Protein AF-L5K6M2-F1 (afdb_monomer)

Solvent-accessible surface area (backbone atoms only — not comparable to full-atom values): 17500 Å² total; per-residue (Å²): 134,63,60,69,60,80,90,73,86,87,80,84,84,86,84,87,78,86,84,90,73,89,71,63,82,83,62,44,46,59,47,73,58,98,87,33,47,32,43,34,38,59,42,85,73,78,70,45,80,45,42,41,41,45,48,44,92,80,36,27,46,36,56,53,50,49,51,52,37,70,76,33,80,64,53,82,44,72,51,45,25,39,79,88,67,51,76,58,59,46,82,42,43,36,48,69,55,56,74,44,53,33,29,42,33,49,72,86,46,77,38,74,33,66,48,71,76,81,75,83,69,60,74,68,64,52,52,56,52,50,50,52,50,52,51,52,49,52,50,54,48,60,75,43,39,63,62,53,50,53,53,49,47,51,56,38,48,54,49,44,53,53,49,47,61,67,42,47,66,58,49,52,54,51,51,55,52,51,54,53,53,49,53,51,53,52,49,52,53,51,50,52,51,51,51,53,51,51,52,52,51,52,51,53,48,40,50,74,76,76,40,59,57,84,73,46,51,66,56,53,51,53,52,51,52,49,53,52,49,51,53,48,49,50,47,67,74,62,72,63,79,93,50,71,66,61,56,50,54,50,53,46,52,54,50,50,54,54,46,21,71,74,66,72,46,56,63,66,56,54,53,48,50,52,50,53,41,50,51,39,50,50,53,43,52,50,54,48,48,67,62,52,53,60,61,57,53,56,58,60,63,75,75,112

Nearest PDB structures (foldseek):
  6o58-assembly1_K  TM=4.557E-01  e=2.436E-23  Homo sapiens
  5kue-assembly1_A  TM=9.826E-01  e=5.175E-13  Homo sapiens
  4xsj-assembly1_A  TM=9.922E-01  e=3.070E-12  Tequatrovirus T4
  4xtb-assembly1_A  TM=9.439E-01  e=9.144E-12  Homo sapiens
  5kui-assembly1_A  TM=9.735E-01  e=4.071E-11  Homo sapiens

Foldseek 3Di:
DWDKDDPDDDDDDDDDDDDDDDDPLAAWEWDADPNWIWIWGQQDPPSDIIITTADQVPAFQLNVVVVSCVVDVQFPDKFKAAPVGHTDDRRHGVNVVLCHWIWIATPNDIHTYDHDHPDPDDPVVVVVVVVVVVVVVVVVCVVCVVVVLVVLLVVLVVLLVVLVVVCVVVVVVLVVVLVVVVCVVVVVVVVVVVVVVVVVVVLVCCCPPPDPPVVCVVVVVVVVVVVVVVVVVCCVVVVDDPPPVVCSVVVSVVVVVVVCVVVVPPPVVNVVSVVVSVVSVVVSVVSVCVVVVVVVVVVVVVVD

Secondary structure (DSSP, 8-state):
-PEEE---S---------------TT--EEEEETTEEEEEEE-TTT--EEEEE--TTT-BHHHHHHHHHHH-TT---EEEEETTSPBPPTTSBHHHHTTS-EEEEETTEEEEEPPPP-----HHHHHHHHHHHHHHHHHHHHHTHHHHHHHHHHHHHHHHHHHHHHHHHHHHHHHHHHHHHHHHHHHHHHHHHHHHHHHHHHHHHIIIIIS-HHHHHHHHHHHHHHHHHHHHHHHHHH-S-S-HHHHHHHHHHHHHHHHHHHHT--HHHHHHHHHHHHHHHHHHHHHHHHHHHHHHHHHHHS--

Organism: Pteropus alecto (NCBI:txid9402)

InterPro domains:
  IPR006769 Calcium uniporter protein, C-terminal [PF04678] (71-273)
  IPR039055 MCU family [PTHR13462] (4-288)

pLDDT: mean 76.88, std 17.57, range [23.67, 94.56]

Radius of gyration: 40.06 Å; Cα contacts (8 Å, |Δi|>4): 248; chains: 1; bounding box: 91×58×114 Å

Structure (mmCIF, N/CA/C/O backbone):
data_AF-L5K6M2-F1
#
_entry.id   AF-L5K6M2-F1
#
loop_
_atom_site.group_PDB
_atom_site.id
_atom_site.type_symbol
_atom_site.label_atom_id
_atom_site.label_alt_id
_atom_site.label_comp_id
_atom_site.label_asym_id
_atom_site.label_entity_id
_atom_site.label_seq_id
_atom_site.pdbx_PDB_ins_code
_atom_site.Cartn_x
_atom_site.Cartn_y
_atom_site.Cartn_z
_atom_site.occupancy
_atom_site.B_iso_or_equiv
_atom_site.auth_seq_id
_atom_site.auth_comp_id
_atom_site.auth_asym_id
_atom_site.auth_atom_id
_atom_site.pdbx_PDB_model_num
ATOM 1 N N . GLN A 1 1 ? -16.994 -8.334 19.176 1.00 30.41 1 GLN A N 1
ATOM 2 C CA . GLN A 1 1 ? -16.416 -9.285 20.145 1.00 30.41 1 GLN A CA 1
ATOM 3 C C . GLN A 1 1 ? -16.950 -8.951 21.525 1.00 30.41 1 GLN A C 1
ATOM 5 O O . GLN A 1 1 ? -16.561 -7.940 22.115 1.00 30.41 1 GLN A O 1
ATOM 10 N N . VAL A 1 2 ? -17.925 -9.745 21.961 1.00 32.72 2 VAL A N 1
ATOM 11 C CA . VAL A 1 2 ? -18.437 -9.787 23.332 1.00 32.72 2 VAL A CA 1
ATOM 12 C C . VAL A 1 2 ? -17.437 -10.608 24.145 1.00 32.72 2 VAL A C 1
ATOM 14 O O . VAL A 1 2 ? -17.050 -11.696 23.733 1.00 32.72 2 VAL A O 1
ATOM 17 N N . PHE A 1 3 ? -16.943 -10.067 25.259 1.00 31.03 3 PHE A N 1
ATOM 18 C CA . PHE A 1 3 ? -16.056 -10.827 26.138 1.00 31.03 3 PHE A CA 1
ATOM 19 C C . PHE A 1 3 ? -16.903 -11.820 26.943 1.00 31.03 3 PHE A C 1
ATOM 21 O O . PHE A 1 3 ? -17.789 -11.413 27.696 1.00 31.03 3 PHE A O 1
ATOM 28 N N . CYS A 1 4 ? -16.634 -13.113 26.767 1.00 33.84 4 CYS A N 1
ATOM 29 C CA . CYS A 1 4 ? -17.138 -14.175 27.631 1.00 33.84 4 CYS A CA 1
ATOM 30 C C . CYS A 1 4 ? -16.218 -14.259 28.855 1.00 33.84 4 CYS A C 1
ATOM 32 O O . CYS A 1 4 ? -15.019 -14.513 28.716 1.00 33.84 4 CYS A O 1
ATOM 34 N N . VAL A 1 5 ? -16.752 -14.000 30.050 1.00 35.56 5 VAL A N 1
ATOM 35 C CA . VAL A 1 5 ? -16.007 -14.181 31.302 1.00 35.56 5 VAL A CA 1
ATOM 36 C C . VAL A 1 5 ? -16.455 -15.500 31.922 1.00 35.56 5 VAL A C 1
ATOM 38 O O . VAL A 1 5 ? -17.588 -15.630 32.383 1.00 35.56 5 VAL A O 1
ATOM 41 N N . LYS A 1 6 ? -15.557 -16.489 31.929 1.00 36.28 6 LYS A N 1
ATOM 42 C CA . LYS A 1 6 ? -15.735 -17.745 32.667 1.00 36.28 6 LYS A CA 1
ATOM 43 C C . LYS A 1 6 ? -15.580 -17.485 34.161 1.00 36.28 6 LYS A C 1
ATOM 45 O O . LYS A 1 6 ? -14.523 -17.035 34.596 1.00 36.28 6 LYS A O 1
ATOM 50 N N . LEU A 1 7 ? -16.587 -17.833 34.960 1.00 35.97 7 LEU A N 1
ATOM 51 C CA . LEU A 1 7 ? -16.386 -18.023 36.395 1.00 35.97 7 LEU A CA 1
ATOM 52 C C . LEU A 1 7 ? -15.719 -19.389 36.607 1.00 35.97 7 LEU A C 1
ATOM 54 O O . LEU A 1 7 ? -16.388 -20.416 36.628 1.00 35.97 7 LEU A O 1
ATOM 58 N N . CYS A 1 8 ? -14.395 -19.397 36.761 1.00 29.77 8 CYS A N 1
ATOM 59 C CA . CYS A 1 8 ? -13.674 -20.516 37.366 1.00 29.77 8 CYS A CA 1
ATOM 60 C C . CYS A 1 8 ? -13.305 -20.113 38.805 1.00 29.77 8 CYS A C 1
ATOM 62 O O . CYS A 1 8 ? -12.958 -18.963 39.059 1.00 29.77 8 CYS A O 1
ATOM 64 N N . GLY A 1 9 ? -13.489 -21.031 39.753 1.00 30.56 9 GLY A N 1
ATOM 65 C CA . GLY A 1 9 ? -13.697 -20.739 41.172 1.00 30.56 9 GLY A CA 1
ATOM 66 C C . GLY A 1 9 ? -12.563 -20.066 41.966 1.00 30.56 9 GLY A C 1
ATOM 67 O O . GLY A 1 9 ? -11.384 -20.200 41.664 1.00 30.56 9 GLY A O 1
ATOM 68 N N . ASN A 1 10 ? -13.011 -19.459 43.074 1.00 34.25 10 ASN A N 1
ATOM 69 C CA . ASN A 1 10 ? -12.315 -19.030 44.297 1.00 34.25 10 ASN A CA 1
ATOM 70 C C . ASN A 1 10 ? -11.213 -17.957 44.196 1.00 34.25 10 ASN A C 1
ATOM 72 O O . ASN A 1 10 ? -10.024 -18.262 44.197 1.00 34.25 10 ASN A O 1
ATOM 76 N N . LEU A 1 11 ? -11.622 -16.692 44.360 1.00 26.86 11 LEU A N 1
ATOM 77 C CA . LEU A 1 11 ? -10.809 -15.690 45.052 1.00 26.86 11 LEU A CA 1
ATOM 78 C C . LEU A 1 11 ? -11.579 -15.203 46.290 1.00 26.86 11 LEU A C 1
ATOM 80 O O . LEU A 1 11 ? -12.658 -14.623 46.182 1.00 26.86 11 LEU A O 1
ATOM 84 N N . LYS A 1 12 ? -11.049 -15.523 47.474 1.00 29.88 12 LYS A N 1
ATOM 85 C CA . LYS A 1 12 ? -11.548 -15.051 48.771 1.00 29.88 12 LYS A CA 1
ATOM 86 C C . LYS A 1 12 ? -11.196 -13.566 48.953 1.00 29.88 12 LYS A C 1
ATOM 88 O O . LYS A 1 12 ? -10.092 -13.169 48.598 1.00 29.88 12 LYS A O 1
ATOM 93 N N . TYR A 1 13 ? -12.109 -12.840 49.612 1.00 26.38 13 TYR A N 1
ATOM 94 C CA . TYR A 1 13 ? -12.103 -11.410 49.985 1.00 26.38 13 TYR A CA 1
ATOM 95 C C . TYR A 1 13 ? -12.344 -10.430 48.820 1.00 26.38 13 TYR A C 1
ATOM 97 O O . TYR A 1 13 ? -11.630 -10.450 47.833 1.00 26.38 13 TYR A O 1
ATOM 105 N N . CYS A 1 14 ? -13.328 -9.527 48.838 1.00 26.80 14 CYS A N 1
ATOM 106 C CA . CYS A 1 14 ? -14.101 -8.924 49.924 1.00 26.80 14 CYS A CA 1
ATOM 107 C C . CYS A 1 14 ? -15.544 -8.696 49.423 1.00 26.80 14 CYS A C 1
ATOM 109 O O . CYS A 1 14 ? -15.723 -8.099 48.362 1.00 26.80 14 CYS A O 1
ATOM 111 N N . GLN A 1 15 ? -16.573 -9.164 50.136 1.00 26.36 15 GLN A N 1
ATOM 112 C CA . GLN A 1 15 ? -17.960 -8.840 49.784 1.00 26.36 15 GLN A CA 1
ATOM 113 C C . GLN A 1 15 ? -18.790 -8.626 51.049 1.00 26.36 15 GLN A C 1
ATOM 115 O O . GLN A 1 15 ? -19.165 -9.564 51.750 1.00 26.36 15 GLN A O 1
ATOM 120 N N . SER A 1 16 ? -19.044 -7.356 51.340 1.00 23.67 16 SER A N 1
ATOM 121 C CA . SER A 1 16 ? -20.030 -6.901 52.305 1.00 23.67 16 SER A CA 1
ATOM 122 C C . SER A 1 16 ? -21.438 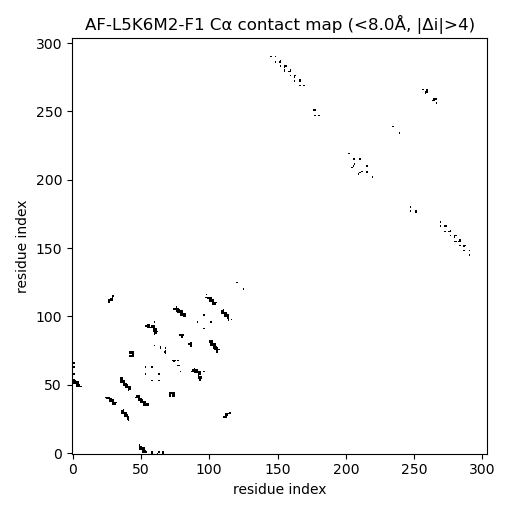-7.007 51.703 1.00 23.67 16 SER A C 1
ATOM 124 O O . SER A 1 16 ? -21.720 -6.477 50.634 1.00 23.67 16 SER A O 1
ATOM 126 N N . HIS A 1 17 ? -22.292 -7.711 52.451 1.00 26.42 17 HIS A N 1
ATOM 127 C CA . HIS A 1 17 ? -23.759 -7.676 52.500 1.00 26.42 17 HIS A CA 1
ATOM 128 C C . HIS A 1 17 ? -24.589 -7.981 51.231 1.00 26.42 17 HIS A C 1
ATOM 130 O O . HIS A 1 17 ? -24.946 -7.112 50.447 1.00 26.42 17 HIS A O 1
ATOM 136 N N . LEU A 1 18 ? -24.970 -9.267 51.146 1.00 31.45 18 LEU A N 1
ATOM 137 C CA . LEU A 1 18 ? -26.350 -9.795 51.118 1.00 31.45 18 LEU A CA 1
ATOM 138 C C . LEU A 1 18 ? -27.397 -9.067 50.253 1.00 31.45 18 LEU A C 1
ATOM 140 O O . LEU A 1 18 ? -27.888 -8.022 50.647 1.00 31.45 18 LEU A O 1
ATOM 144 N N . TYR A 1 19 ? -27.873 -9.741 49.198 1.00 25.27 19 TYR A N 1
ATOM 145 C CA . TYR A 1 19 ? -29.223 -10.329 49.161 1.00 25.27 19 TYR A CA 1
ATOM 146 C C . TYR A 1 19 ? -29.214 -11.553 48.235 1.00 25.27 19 TYR A C 1
ATOM 148 O O . TYR A 1 19 ? -28.884 -11.477 47.054 1.00 25.27 19 TYR A O 1
ATOM 156 N N . SER A 1 20 ? -29.539 -12.703 48.823 1.00 38.91 20 SER A N 1
ATOM 157 C CA . SER A 1 20 ? -29.760 -13.976 48.146 1.00 38.91 20 SER A CA 1
ATOM 158 C C . SER A 1 20 ? -31.158 -13.980 47.536 1.00 38.91 20 SER A C 1
ATOM 160 O O . SER A 1 20 ? -32.137 -13.818 48.259 1.00 38.91 20 SER A O 1
ATOM 162 N N . THR A 1 21 ? -31.255 -14.213 46.229 1.00 31.25 21 THR A N 1
ATOM 163 C CA . THR A 1 21 ? -32.392 -14.924 45.635 1.00 31.25 21 THR A CA 1
ATOM 164 C C . THR A 1 21 ? -31.824 -15.910 44.620 1.00 31.25 21 THR A C 1
ATOM 166 O O . THR A 1 21 ? -31.141 -15.543 43.665 1.00 31.25 21 THR A O 1
ATOM 169 N N . VAL A 1 22 ? -32.023 -17.198 44.890 1.00 40.72 22 VAL A N 1
ATOM 170 C CA . VAL A 1 22 ? -31.633 -18.292 44.000 1.00 40.72 22 VAL A CA 1
ATOM 171 C C . VAL A 1 22 ? -32.578 -18.246 42.799 1.00 40.72 22 VAL A C 1
ATOM 173 O O . VAL A 1 22 ? -33.706 -18.722 42.875 1.00 40.72 22 VAL A O 1
ATOM 176 N N . VAL A 1 23 ? -32.142 -17.601 41.715 1.00 47.56 23 VAL A N 1
ATOM 177 C CA . VAL A 1 23 ? -32.867 -17.565 40.435 1.00 47.56 23 VAL A CA 1
ATOM 178 C C . VAL A 1 23 ? -32.913 -18.993 39.867 1.00 47.56 23 VAL A C 1
ATOM 180 O O . VAL A 1 23 ? -31.854 -19.632 39.815 1.00 47.56 23 VAL A O 1
ATOM 183 N N . PRO A 1 24 ? -34.084 -19.512 39.446 1.00 56.56 24 PRO A N 1
ATOM 184 C CA . PRO A 1 24 ? -34.231 -20.880 38.948 1.00 56.56 24 PRO A CA 1
ATOM 185 C C . PRO A 1 24 ? -33.255 -21.161 37.797 1.00 56.56 24 PRO A C 1
ATOM 187 O O . PRO A 1 24 ? -33.008 -20.261 36.991 1.00 56.56 24 PRO A O 1
ATOM 190 N N . PRO A 1 25 ? -32.681 -22.378 37.708 1.00 56.25 25 PRO A N 1
ATOM 191 C CA . PRO A 1 25 ? -31.556 -22.699 36.826 1.00 56.25 25 PRO A CA 1
ATOM 192 C C . PRO A 1 25 ? -31.813 -22.372 35.350 1.00 56.25 25 PRO A C 1
ATOM 194 O O . PRO A 1 25 ? -30.863 -21.988 34.674 1.00 56.25 25 PRO A O 1
ATOM 197 N N . ASP A 1 26 ? -33.067 -22.400 34.899 1.00 63.19 26 ASP A N 1
ATOM 198 C CA . ASP A 1 26 ? -33.445 -22.305 33.485 1.00 63.19 26 ASP A CA 1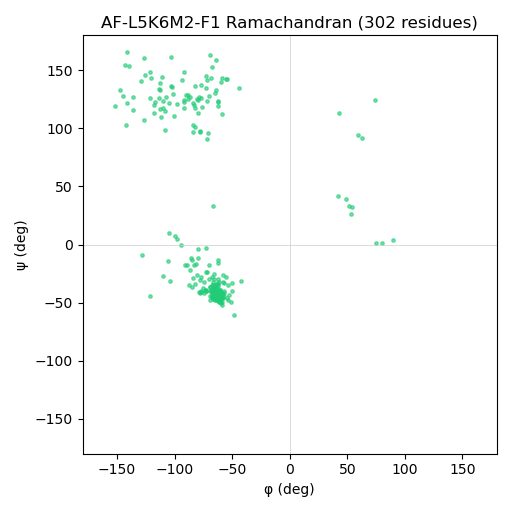
ATOM 199 C C . ASP A 1 26 ? -33.800 -20.889 32.990 1.00 63.19 26 ASP A C 1
ATOM 201 O O . ASP A 1 26 ? -34.105 -20.719 31.813 1.00 63.19 26 ASP A O 1
ATOM 205 N N . GLU A 1 27 ? -33.760 -19.859 33.840 1.00 76.00 27 GLU A N 1
ATOM 206 C CA . GLU A 1 27 ? -34.151 -18.496 33.444 1.00 76.00 27 GLU A CA 1
ATOM 207 C C . GLU A 1 27 ? -32.960 -17.678 32.907 1.00 76.00 27 GLU A C 1
ATOM 209 O O . GLU A 1 27 ? -31.914 -17.572 33.559 1.00 76.00 27 GLU A O 1
ATOM 214 N N . ILE A 1 28 ? -33.122 -17.082 31.717 1.00 84.25 28 ILE A N 1
ATOM 215 C CA . ILE A 1 28 ? -32.157 -16.135 31.138 1.00 84.25 28 ILE A CA 1
ATOM 216 C C . ILE A 1 28 ? -32.380 -14.764 31.775 1.00 84.25 28 ILE A C 1
ATOM 218 O O . ILE A 1 28 ? -33.474 -14.209 31.699 1.00 84.25 28 ILE A O 1
ATOM 222 N N . THR A 1 29 ? -31.331 -14.182 32.354 1.00 85.56 29 THR A N 1
ATOM 223 C CA . THR A 1 29 ? -31.416 -12.874 33.017 1.00 85.56 29 THR A CA 1
ATOM 224 C C . THR A 1 29 ? -30.483 -11.850 32.391 1.00 85.56 29 THR A C 1
ATOM 226 O O . THR A 1 29 ? -29.356 -12.155 31.996 1.00 85.56 29 THR A O 1
ATOM 229 N N . ILE A 1 30 ? -30.949 -10.602 32.322 1.00 86.62 30 ILE A N 1
ATOM 230 C CA . ILE A 1 30 ? -30.158 -9.459 31.865 1.00 86.62 30 ILE A CA 1
ATOM 231 C C . ILE A 1 30 ? -29.885 -8.555 33.065 1.00 86.62 30 ILE A C 1
ATOM 233 O O . ILE A 1 30 ? -30.809 -8.087 33.725 1.00 86.62 30 ILE A O 1
ATOM 237 N N . SER A 1 31 ? -28.610 -8.283 33.336 1.00 85.56 31 SER A N 1
ATOM 238 C CA . SER A 1 31 ? -28.187 -7.336 34.375 1.00 85.56 31 SER A CA 1
ATOM 239 C C . SER A 1 31 ? -27.261 -6.277 33.789 1.00 85.56 31 SER A C 1
ATOM 241 O O . SER A 1 31 ? -26.491 -6.568 32.882 1.00 85.56 31 SER A O 1
ATOM 243 N N . TYR A 1 32 ? -27.311 -5.043 34.286 1.00 82.94 32 TYR A N 1
ATOM 244 C CA . TYR A 1 32 ? -26.389 -3.993 33.851 1.00 82.94 32 TYR A CA 1
ATOM 245 C C . TYR A 1 32 ? -25.235 -3.871 34.843 1.00 82.94 32 TYR A C 1
ATOM 247 O O . TYR A 1 32 ? -25.450 -3.577 36.018 1.00 82.94 32 TYR A O 1
ATOM 255 N N . ARG A 1 33 ? -23.998 -4.068 34.376 1.00 76.12 33 ARG A N 1
ATOM 256 C CA . ARG A 1 33 ? -22.785 -3.798 35.163 1.00 76.12 33 ARG A CA 1
ATOM 257 C C . ARG A 1 33 ? -21.922 -2.781 34.435 1.00 76.12 33 ARG A C 1
ATOM 259 O O . ARG A 1 33 ? -21.606 -2.961 33.264 1.00 76.12 33 ARG A O 1
ATOM 266 N N . HIS A 1 34 ? -21.570 -1.697 35.125 1.00 72.94 34 HIS A N 1
ATOM 267 C CA . HIS A 1 34 ? -20.789 -0.586 34.561 1.00 72.94 34 HIS A CA 1
ATOM 268 C C . HIS A 1 34 ? -21.392 0.003 33.265 1.00 72.94 34 HIS A C 1
ATOM 270 O O . HIS A 1 34 ? -20.671 0.434 32.371 1.00 72.94 34 HIS A O 1
ATOM 276 N N . GLY A 1 35 ? -22.725 -0.011 33.134 1.00 74.81 35 GLY A N 1
ATOM 277 C CA . GLY A 1 35 ? -23.432 0.491 31.948 1.00 74.81 35 GLY A CA 1
ATOM 278 C C . GLY A 1 35 ? -23.473 -0.466 30.749 1.00 74.81 35 GLY A C 1
ATOM 279 O O . GLY A 1 35 ? -24.064 -0.114 29.729 1.00 74.81 35 GLY A O 1
ATOM 280 N N . LEU A 1 36 ? -22.907 -1.674 30.860 1.00 84.06 36 LEU A N 1
ATOM 281 C CA . LEU A 1 36 ? -23.002 -2.710 29.832 1.00 84.06 36 LEU A CA 1
ATOM 282 C C . LEU A 1 36 ? -24.030 -3.787 30.223 1.00 84.06 36 LEU A C 1
ATOM 284 O O . LEU A 1 36 ? -24.029 -4.234 31.375 1.00 84.06 36 LEU A O 1
ATOM 288 N N . PRO A 1 37 ? -24.900 -4.212 29.290 1.00 86.44 37 PRO A N 1
ATOM 289 C CA . PRO A 1 37 ? -25.807 -5.335 29.492 1.00 86.44 37 PRO A CA 1
ATOM 290 C C . PRO A 1 37 ? -25.034 -6.658 29.533 1.00 86.44 37 PRO A C 1
ATOM 292 O O . PRO A 1 37 ? -24.262 -6.991 28.633 1.00 86.44 37 PRO A O 1
ATOM 295 N N . LEU A 1 38 ? -25.283 -7.422 30.585 1.00 88.69 38 LEU A N 1
ATOM 296 C CA . LEU A 1 38 ? -24.741 -8.744 30.835 1.00 88.69 38 LEU A CA 1
ATOM 297 C C . LEU A 1 38 ? -25.877 -9.758 30.730 1.00 88.69 38 LEU A C 1
ATOM 299 O O . LEU A 1 38 ? -26.759 -9.789 31.592 1.00 88.69 38 LEU A O 1
ATOM 303 N N . ILE A 1 39 ? -25.847 -10.570 29.677 1.00 89.44 39 ILE A N 1
ATOM 304 C CA . ILE A 1 39 ? -26.835 -11.627 29.446 1.00 89.44 39 ILE A CA 1
ATOM 305 C C . ILE A 1 39 ? -26.303 -12.907 30.081 1.00 89.44 39 ILE A C 1
ATOM 307 O O . ILE A 1 39 ? -25.246 -13.402 29.692 1.00 89.44 39 ILE A O 1
ATOM 311 N N . THR A 1 40 ? -27.021 -13.430 31.069 1.00 88.19 40 THR A N 1
ATOM 312 C CA . THR A 1 40 ? -26.701 -14.696 31.732 1.00 88.19 40 THR A CA 1
ATOM 313 C C . THR A 1 40 ? -27.658 -15.763 31.240 1.00 88.19 40 THR A C 1
ATOM 315 O O . THR A 1 40 ? -28.867 -15.619 31.395 1.00 88.19 40 THR A O 1
ATOM 318 N N . LEU A 1 41 ? -27.121 -16.835 30.665 1.00 88.38 41 LEU A N 1
ATOM 319 C CA . LEU A 1 41 ? -27.902 -17.966 30.166 1.00 88.38 41 LEU A CA 1
ATOM 320 C C . LEU A 1 41 ? -27.207 -19.287 30.496 1.00 88.38 41 LEU A C 1
ATOM 322 O O . LEU A 1 41 ? -25.985 -19.337 30.662 1.00 88.38 41 LEU A O 1
ATOM 326 N N . THR A 1 42 ? -27.986 -20.358 30.606 1.00 85.38 42 THR A N 1
ATOM 327 C CA . THR A 1 42 ? -27.471 -21.716 30.795 1.00 85.38 42 THR A CA 1
ATOM 328 C C . THR A 1 42 ? -27.193 -22.379 29.455 1.00 85.38 42 THR A C 1
ATOM 330 O O . THR A 1 42 ? -28.062 -22.457 28.588 1.00 85.38 42 THR A O 1
ATOM 333 N N . LEU A 1 43 ? -25.962 -22.858 29.269 1.00 84.62 43 LEU A N 1
ATOM 334 C CA . LEU A 1 43 ? -25.569 -23.518 28.025 1.00 84.62 43 LEU A CA 1
ATOM 335 C C . LEU A 1 43 ? -25.997 -24.997 28.022 1.00 84.62 43 LEU A C 1
ATOM 337 O O . LEU A 1 43 ? -25.819 -25.691 29.031 1.00 84.62 43 LEU A O 1
ATOM 341 N N . PRO A 1 44 ? -26.544 -25.510 26.903 1.00 80.31 44 PRO A N 1
ATOM 342 C CA . PRO A 1 44 ? -27.192 -26.819 26.852 1.00 80.31 44 PRO A CA 1
ATOM 343 C C . PRO A 1 44 ? -26.240 -28.002 27.065 1.00 80.31 44 PRO A C 1
ATOM 345 O O . PRO A 1 44 ? -26.664 -29.011 27.629 1.00 80.31 44 PRO A O 1
ATOM 348 N N . SER A 1 45 ? -24.972 -27.921 26.643 1.00 78.69 45 SER A N 1
ATOM 349 C CA . SER A 1 45 ? -24.057 -29.066 26.743 1.00 78.69 45 SER A CA 1
ATOM 350 C C . SER A 1 45 ? -23.526 -29.290 28.155 1.00 78.69 45 SER A C 1
ATOM 352 O O . SER A 1 45 ? -23.359 -30.439 28.560 1.00 78.69 45 SER A O 1
ATOM 354 N N . ARG A 1 46 ? -23.202 -28.214 28.883 1.00 78.06 46 ARG A N 1
ATOM 355 C CA . ARG A 1 46 ? -22.547 -28.289 30.204 1.00 78.06 46 ARG A CA 1
ATOM 356 C C . ARG A 1 46 ? -23.487 -27.987 31.367 1.00 78.06 46 ARG A C 1
ATOM 358 O O . ARG A 1 46 ? -23.132 -28.269 32.504 1.00 78.06 46 ARG A O 1
ATOM 365 N N . LYS A 1 47 ? -24.673 -27.426 31.093 1.00 75.94 47 LYS A N 1
ATOM 366 C CA . LYS A 1 47 ? -25.609 -26.895 32.103 1.00 75.94 47 LYS A CA 1
ATOM 367 C C . LYS A 1 47 ? -24.958 -25.878 33.053 1.00 75.94 47 LYS A C 1
ATOM 369 O O . LYS A 1 47 ? -25.400 -25.695 34.183 1.00 75.94 47 LYS A O 1
ATOM 374 N N . GLU A 1 48 ? -23.911 -25.203 32.586 1.00 81.75 48 GLU A N 1
ATOM 375 C CA . GLU A 1 48 ? -23.233 -24.125 33.302 1.00 81.75 48 GLU A CA 1
ATOM 376 C C . GLU A 1 48 ? -23.851 -22.778 32.914 1.00 81.75 48 GLU A C 1
ATOM 378 O O . GLU A 1 48 ? -24.315 -22.591 31.785 1.00 81.75 48 GLU A O 1
ATOM 383 N N . ARG A 1 49 ? -23.856 -21.827 33.855 1.00 83.25 49 ARG A N 1
ATOM 384 C CA . ARG A 1 49 ? -24.269 -20.446 33.587 1.00 83.25 49 ARG A CA 1
ATOM 385 C C . ARG A 1 49 ? -23.109 -19.664 32.997 1.00 83.25 49 ARG A C 1
ATOM 387 O O . ARG A 1 49 ? -22.093 -19.472 33.662 1.00 83.25 49 ARG A O 1
ATOM 394 N N . CYS A 1 50 ? -23.306 -19.153 31.791 1.00 84.44 50 CYS A N 1
ATOM 395 C CA . CYS A 1 50 ? -22.347 -18.297 31.113 1.00 84.44 50 CYS A CA 1
ATOM 396 C C . CYS A 1 50 ? -22.886 -16.877 31.003 1.00 84.44 50 CYS A C 1
ATOM 398 O O . CYS A 1 50 ? -24.088 -16.653 30.843 1.00 84.44 50 CYS A O 1
ATOM 400 N N . GLN A 1 51 ? -21.972 -15.919 31.122 1.00 88.88 51 GLN A N 1
ATOM 401 C CA . GLN A 1 51 ? -22.270 -14.498 31.084 1.00 88.88 51 GLN A CA 1
ATOM 402 C C . GLN A 1 51 ? -21.646 -13.882 29.836 1.00 88.88 51 GLN A C 1
ATOM 404 O O . GLN A 1 51 ? -20.440 -13.989 29.610 1.00 88.88 51 GLN A O 1
ATOM 409 N N . PHE A 1 52 ? -22.473 -13.201 29.052 1.00 88.44 52 PHE A N 1
ATOM 410 C CA . PHE A 1 52 ? -22.077 -12.549 27.813 1.00 88.44 52 PHE A CA 1
ATOM 411 C C . PHE A 1 52 ? -22.179 -11.032 27.980 1.00 88.44 52 PHE A C 1
ATOM 413 O O . PHE A 1 52 ? -23.263 -10.494 28.217 1.00 88.44 52 PHE A O 1
ATOM 420 N N . VAL A 1 53 ? -21.041 -10.338 27.873 1.00 88.94 53 VAL A N 1
ATOM 421 C CA . VAL A 1 53 ? -20.957 -8.870 27.966 1.00 88.94 53 VAL A CA 1
ATOM 422 C C . VAL A 1 53 ? -21.270 -8.232 26.616 1.00 88.94 53 VAL A C 1
ATOM 424 O O . VAL A 1 53 ? -20.412 -8.175 25.730 1.00 88.94 53 VAL A O 1
ATOM 427 N N . VAL A 1 54 ? -22.472 -7.691 26.455 1.00 86.69 54 VAL A N 1
ATOM 428 C CA . VAL A 1 54 ? -22.896 -7.154 25.163 1.00 86.69 54 VAL A CA 1
ATOM 429 C C . VAL A 1 54 ? -22.619 -5.655 25.058 1.00 86.69 54 VAL A C 1
ATOM 431 O O . VAL A 1 54 ? -22.754 -4.910 26.024 1.00 86.69 54 VAL A O 1
ATOM 434 N N . LYS A 1 55 ? -22.200 -5.192 23.875 1.00 87.62 55 LYS A N 1
ATOM 435 C CA . LYS A 1 55 ? -21.906 -3.777 23.599 1.00 87.62 55 LYS A CA 1
ATOM 436 C C . LYS A 1 55 ? -22.997 -3.202 22.686 1.00 87.62 55 LYS A C 1
ATOM 438 O O . LYS A 1 55 ? -22.892 -3.390 21.471 1.00 87.62 55 LYS A O 1
ATOM 443 N N . PRO A 1 56 ? -24.012 -2.493 23.212 1.00 83.81 56 PRO A N 1
ATOM 444 C CA . PRO A 1 56 ? -25.235 -2.144 22.473 1.00 83.81 56 PRO A CA 1
ATOM 445 C C . PRO A 1 56 ? -25.009 -1.507 21.094 1.00 83.81 56 PRO A C 1
ATOM 447 O O . PRO A 1 56 ? -25.670 -1.889 20.135 1.00 83.81 56 PRO A O 1
ATOM 450 N N . MET A 1 57 ? -24.018 -0.616 20.995 1.00 80.38 57 MET A N 1
ATOM 451 C CA . MET A 1 57 ? -23.705 0.172 19.793 1.00 80.38 57 MET A CA 1
ATOM 452 C C . MET A 1 57 ? -22.797 -0.525 18.769 1.00 80.38 57 MET A C 1
ATOM 454 O O . MET A 1 57 ? -22.616 -0.026 17.666 1.00 80.38 57 MET A O 1
ATOM 458 N N . SER A 1 58 ? -22.154 -1.639 19.135 1.00 83.88 58 SER A N 1
ATOM 459 C CA . SER A 1 58 ? -21.133 -2.286 18.283 1.00 83.88 58 SER A CA 1
ATOM 460 C C . SER A 1 58 ? -21.367 -3.773 18.045 1.00 83.88 58 SER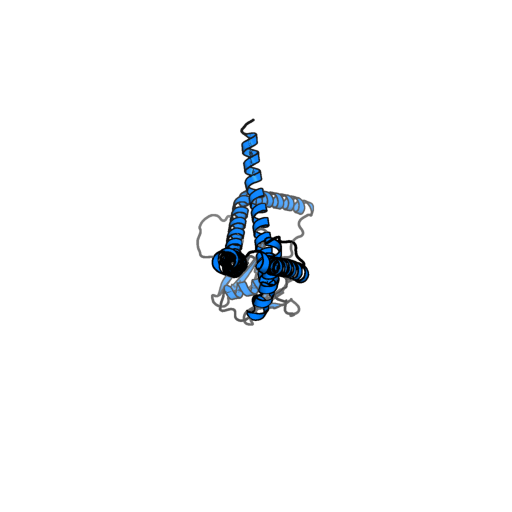 A C 1
ATOM 462 O O . SER A 1 58 ? -20.677 -4.377 17.229 1.00 83.88 58 SER A O 1
ATOM 464 N N . SER A 1 59 ? -22.318 -4.374 18.757 1.00 89.50 59 SER A N 1
ATOM 465 C CA . SER A 1 59 ? -22.669 -5.784 18.605 1.00 89.50 59 SER A CA 1
ATOM 466 C C . SER A 1 59 ? -24.065 -5.928 18.023 1.00 89.50 59 SER A C 1
ATOM 468 O O . SER A 1 59 ? -24.996 -5.203 18.380 1.00 89.50 59 SER A O 1
ATOM 470 N N . THR A 1 60 ? -24.188 -6.884 17.114 1.00 93.44 60 THR A N 1
ATOM 471 C CA . THR A 1 60 ? -25.448 -7.286 16.498 1.00 93.44 60 THR A CA 1
ATOM 472 C C . THR A 1 60 ? -25.945 -8.584 17.116 1.00 93.44 60 THR A C 1
ATOM 474 O O . THR A 1 60 ? -25.170 -9.353 17.697 1.00 93.44 60 THR A O 1
ATOM 477 N N . VAL A 1 61 ? -27.232 -8.866 16.937 1.00 92.19 61 VAL A N 1
ATOM 478 C CA . VAL A 1 61 ? -27.847 -10.142 17.313 1.00 92.19 61 VAL A CA 1
ATOM 479 C C . VAL A 1 61 ? -27.089 -11.322 16.706 1.00 92.19 61 VAL A C 1
ATOM 481 O O . VAL A 1 61 ? -26.775 -12.275 17.410 1.00 92.19 61 VAL A O 1
ATOM 484 N N . GLY A 1 62 ? -26.703 -11.229 15.433 1.00 91.25 62 GLY A N 1
ATOM 485 C CA . GLY A 1 62 ? -25.936 -12.267 14.747 1.00 91.25 62 GLY A CA 1
ATOM 486 C C . GLY A 1 62 ? -24.566 -12.500 15.378 1.00 91.25 62 GLY A C 1
ATOM 487 O O . GLY A 1 62 ? -24.182 -13.648 15.571 1.00 91.25 62 GLY A O 1
ATOM 488 N N . SER A 1 63 ? -23.862 -11.433 15.778 1.00 91.81 63 SER A N 1
ATOM 489 C CA . SER A 1 63 ? -22.581 -11.579 16.483 1.00 91.81 63 SER A CA 1
ATOM 490 C C . SER A 1 63 ? -22.742 -12.265 17.842 1.00 91.81 63 SER A C 1
ATOM 492 O O . SER A 1 63 ? -21.945 -13.127 18.186 1.00 91.81 63 SER A O 1
ATOM 494 N N . PHE A 1 64 ? -23.817 -11.958 18.574 1.00 91.19 64 PHE A N 1
ATOM 495 C CA . PHE A 1 64 ? -24.120 -12.604 19.850 1.00 91.19 64 PHE A CA 1
ATOM 496 C C . PHE A 1 64 ? -24.488 -14.085 19.680 1.00 91.19 64 PHE A C 1
ATOM 498 O O . PHE A 1 64 ? -23.997 -14.930 20.423 1.00 91.19 64 PHE A O 1
ATOM 505 N N . LEU A 1 65 ? -25.305 -14.420 18.677 1.00 91.06 65 LEU A N 1
ATOM 506 C CA . LEU A 1 65 ? -25.641 -15.810 18.355 1.00 91.06 65 LEU A CA 1
ATOM 507 C C . LEU A 1 65 ? -24.410 -16.605 17.903 1.00 91.06 65 LEU A C 1
ATOM 509 O O . LEU A 1 65 ? -24.272 -17.776 18.251 1.00 91.06 65 LEU A O 1
ATOM 513 N N . GLN A 1 66 ? -23.497 -15.971 17.167 1.00 90.62 66 GLN A N 1
ATOM 514 C CA . GLN A 1 66 ? -22.228 -16.580 16.784 1.00 90.62 66 GLN A CA 1
ATOM 515 C C . GLN A 1 66 ? -21.329 -16.817 18.004 1.00 90.62 66 GLN A C 1
ATOM 517 O O . GLN A 1 66 ? -20.747 -17.890 18.131 1.00 90.62 66 GLN A O 1
ATOM 522 N N . ASP A 1 67 ? -21.260 -15.860 18.932 1.00 88.88 67 ASP A N 1
ATOM 523 C CA . ASP A 1 67 ? -20.515 -16.005 20.186 1.00 88.88 67 ASP A CA 1
ATOM 524 C C . ASP A 1 67 ? -21.100 -17.138 21.059 1.00 88.88 67 ASP A C 1
ATOM 526 O O . ASP A 1 67 ? -20.348 -17.928 21.630 1.00 88.88 67 ASP A O 1
ATOM 530 N N . LEU A 1 68 ? -22.429 -17.297 21.082 1.00 88.19 68 LEU A N 1
ATOM 531 C CA . LEU A 1 68 ? -23.116 -18.410 21.749 1.00 88.19 68 LEU A CA 1
ATOM 532 C C . LEU A 1 68 ? -22.724 -19.776 21.152 1.00 88.19 68 LEU A C 1
ATOM 534 O O . LEU A 1 68 ? -22.422 -20.714 21.890 1.00 88.19 68 LEU A O 1
ATOM 538 N N . GLN A 1 69 ? -22.713 -19.885 19.819 1.00 89.00 69 GLN A N 1
ATOM 539 C CA . GLN A 1 69 ? -22.323 -21.108 19.104 1.00 89.00 69 GLN A CA 1
ATOM 540 C C . GLN A 1 69 ? -20.829 -21.428 19.261 1.00 89.00 69 GLN A C 1
ATOM 542 O O . GLN A 1 69 ? -20.443 -22.595 19.328 1.00 89.00 69 GLN A O 1
ATOM 547 N N . ASN A 1 70 ? -19.983 -20.397 19.324 1.00 88.62 70 ASN A N 1
ATOM 548 C CA . ASN A 1 70 ? -18.547 -20.552 19.532 1.00 88.62 70 ASN A CA 1
ATOM 549 C C . ASN A 1 70 ? -18.219 -21.041 20.952 1.00 88.62 70 ASN A C 1
ATOM 551 O O . ASN A 1 70 ? -17.285 -21.828 21.112 1.00 88.62 70 ASN A O 1
ATOM 555 N N . GLU A 1 71 ? -18.968 -20.597 21.970 1.00 88.81 71 GLU A N 1
ATOM 556 C CA . GLU A 1 71 ? -18.757 -21.021 23.362 1.00 88.81 71 GLU A CA 1
ATOM 557 C C . GLU A 1 71 ? -19.262 -22.450 23.616 1.00 88.81 71 GLU A C 1
ATOM 559 O O . GLU A 1 71 ? -18.574 -23.235 24.273 1.00 88.81 71 GLU A O 1
ATOM 564 N N . ASP A 1 72 ? -20.428 -22.821 23.072 1.00 86.31 72 ASP A N 1
ATOM 565 C CA . ASP A 1 72 ? -20.973 -24.176 23.202 1.00 86.31 72 ASP A CA 1
ATOM 566 C C . ASP A 1 72 ? -21.321 -24.803 21.849 1.00 86.31 72 ASP A C 1
ATOM 568 O O . ASP A 1 72 ? -22.357 -24.525 21.244 1.00 86.31 72 ASP A O 1
ATOM 572 N N . LYS A 1 73 ? -20.498 -25.775 21.436 1.00 84.25 73 LYS A N 1
ATOM 573 C CA . LYS A 1 73 ? -20.747 -26.611 20.248 1.00 84.25 73 LYS A CA 1
ATOM 574 C C . LYS A 1 73 ? -22.021 -27.462 20.356 1.00 84.25 73 LYS A C 1
ATOM 576 O O . LYS A 1 73 ? -22.458 -28.033 19.359 1.00 84.25 73 LYS A O 1
ATOM 581 N N . GLY A 1 74 ? -22.612 -27.579 21.546 1.00 82.31 74 GLY A N 1
ATOM 582 C CA . GLY A 1 74 ? -23.920 -28.190 21.766 1.00 82.31 74 GLY A CA 1
ATOM 583 C C . GLY A 1 74 ? -25.085 -27.360 21.222 1.00 82.31 74 GLY A C 1
ATOM 584 O O . GLY A 1 74 ? -26.171 -27.905 21.015 1.00 82.31 74 GLY A O 1
ATOM 585 N N . VAL A 1 75 ? -24.886 -26.069 20.947 1.00 85.88 75 VAL A N 1
ATOM 586 C CA . VAL A 1 75 ? -25.891 -25.186 20.343 1.00 85.88 75 VAL A CA 1
ATOM 587 C C . VAL A 1 75 ? -25.891 -25.375 18.823 1.00 85.88 75 VAL A C 1
ATOM 589 O O . VAL A 1 75 ? -25.035 -24.853 18.118 1.00 85.88 75 VAL A O 1
ATOM 592 N N . LYS A 1 76 ? -26.865 -26.130 18.300 1.00 84.12 76 LYS A N 1
ATOM 593 C CA . LYS A 1 76 ? -27.006 -26.394 16.853 1.00 84.12 76 LYS A CA 1
ATOM 594 C C . LYS A 1 76 ? -27.833 -25.328 16.143 1.00 84.12 76 LYS A C 1
ATOM 596 O O . LYS A 1 76 ? -27.584 -25.008 14.989 1.00 84.12 76 LYS A O 1
ATOM 601 N N . THR A 1 77 ? -28.835 -24.806 16.838 1.00 85.94 77 THR A N 1
ATOM 602 C CA . THR A 1 77 ? -29.772 -23.808 16.312 1.00 85.94 77 THR A CA 1
ATOM 603 C C . THR A 1 77 ? -30.075 -22.821 17.420 1.00 85.94 77 THR A C 1
ATOM 605 O O . THR A 1 77 ? -30.541 -23.231 18.484 1.00 85.94 77 THR A O 1
ATOM 608 N N . ALA A 1 78 ? -29.796 -21.545 17.164 1.00 89.50 78 ALA A N 1
ATOM 609 C CA . ALA A 1 78 ? -30.110 -20.444 18.058 1.00 89.50 78 ALA A CA 1
ATOM 610 C C . ALA A 1 78 ? -30.691 -19.290 17.242 1.00 89.50 78 ALA A C 1
ATOM 612 O O . ALA A 1 78 ? -30.078 -18.868 16.263 1.00 89.50 78 ALA A O 1
ATOM 613 N N . ALA A 1 79 ? -31.861 -18.808 17.642 1.00 91.12 79 ALA A N 1
ATOM 614 C CA . ALA A 1 79 ? -32.546 -17.693 17.002 1.00 91.12 79 ALA A CA 1
ATOM 615 C C . ALA A 1 79 ? -33.234 -16.828 18.062 1.00 91.12 79 ALA A C 1
ATOM 617 O O . ALA A 1 79 ? -33.560 -17.304 19.154 1.00 91.12 79 ALA A O 1
ATOM 618 N N . ILE A 1 80 ? -33.431 -15.552 17.741 1.00 92.81 80 ILE A N 1
ATOM 619 C CA . ILE A 1 80 ? -34.108 -14.593 18.613 1.00 92.81 80 ILE A CA 1
ATOM 620 C C . ILE A 1 80 ? -35.426 -14.193 17.961 1.00 92.81 80 ILE A C 1
ATOM 622 O O . ILE A 1 80 ? -35.462 -13.864 16.778 1.00 92.81 80 ILE A O 1
ATOM 626 N N . PHE A 1 81 ? -36.492 -14.199 18.748 1.00 91.88 81 PHE A N 1
ATOM 627 C CA . PHE A 1 81 ? -37.841 -13.853 18.335 1.00 91.88 81 PHE A CA 1
ATOM 628 C C . PHE A 1 81 ? -38.370 -12.683 19.161 1.00 91.88 81 PHE A C 1
ATOM 630 O O . PHE A 1 81 ? -38.048 -12.532 20.340 1.00 91.88 81 PHE A O 1
ATOM 637 N N . THR A 1 82 ? -39.215 -11.860 18.558 1.00 90.69 82 THR A N 1
ATOM 638 C CA . THR A 1 82 ? -40.000 -10.848 19.272 1.00 90.69 82 THR A CA 1
ATOM 639 C C . THR A 1 82 ? -41.064 -11.525 20.147 1.00 90.69 82 THR A C 1
ATOM 641 O O . THR A 1 82 ? -41.405 -12.691 19.934 1.00 90.69 82 THR A O 1
ATOM 644 N N . ALA A 1 83 ? -41.631 -10.799 21.116 1.00 84.56 83 ALA A N 1
ATOM 645 C CA . ALA A 1 83 ? -42.779 -11.265 21.901 1.00 84.56 83 ALA A CA 1
ATOM 646 C C . ALA A 1 83 ? -43.935 -11.802 21.024 1.00 84.56 83 ALA A C 1
ATOM 648 O O . ALA A 1 83 ? -44.569 -12.790 21.399 1.00 84.56 83 ALA A O 1
ATOM 649 N N . ASP A 1 84 ? -44.122 -11.218 19.835 1.00 83.75 84 ASP A N 1
ATOM 650 C CA . ASP A 1 84 ? -45.153 -11.572 18.848 1.00 83.75 84 ASP A CA 1
ATOM 651 C C . ASP A 1 84 ? -44.819 -12.812 17.991 1.00 83.75 84 ASP A C 1
ATOM 653 O O . ASP A 1 84 ? -45.633 -13.244 17.180 1.00 83.75 84 ASP A O 1
ATOM 657 N N . GLY A 1 85 ? -43.626 -13.400 18.149 1.00 83.44 85 GLY A N 1
ATOM 658 C CA . GLY A 1 85 ? -43.209 -14.617 17.438 1.00 83.44 85 GLY A CA 1
ATOM 659 C C . GLY A 1 85 ? -42.506 -14.402 16.091 1.00 83.44 85 GLY A C 1
ATOM 660 O O . GLY A 1 85 ? -42.167 -15.381 15.431 1.00 83.44 85 GLY A O 1
ATOM 661 N N . SER A 1 86 ? -42.241 -13.157 15.687 1.00 88.06 86 SER A N 1
ATOM 662 C CA . SER A 1 86 ? -41.436 -12.837 14.495 1.00 88.06 86 SER A CA 1
ATOM 663 C C . SER A 1 86 ? -39.938 -13.011 14.759 1.00 88.06 86 SER A C 1
ATOM 665 O O . SER A 1 86 ? -39.444 -12.581 15.801 1.00 88.06 86 SER A O 1
ATOM 667 N N . GLU A 1 87 ? -39.200 -13.611 13.821 1.00 91.62 87 GLU A N 1
ATOM 668 C CA . GLU A 1 87 ? -37.742 -13.770 13.926 1.00 91.62 87 GLU A CA 1
ATOM 669 C C . GLU A 1 87 ? -37.017 -12.432 13.710 1.00 91.62 87 GLU A C 1
ATOM 671 O O . GLU A 1 87 ? -37.318 -11.681 12.780 1.00 91.62 87 GLU A O 1
ATOM 676 N N . ILE A 1 88 ? -36.041 -12.134 14.569 1.00 91.88 88 ILE A N 1
ATOM 677 C CA . ILE A 1 88 ? -35.242 -10.909 14.507 1.00 91.88 88 ILE A CA 1
ATOM 678 C C . ILE A 1 88 ? -33.989 -11.165 13.670 1.00 91.88 88 ILE A C 1
ATOM 680 O O . ILE A 1 88 ? -33.183 -12.044 13.974 1.00 91.88 88 ILE A O 1
ATOM 684 N N . ALA A 1 89 ? -33.787 -10.347 12.636 1.00 91.81 89 ALA A N 1
ATOM 685 C CA . ALA A 1 89 ? -32.648 -10.477 11.735 1.00 91.81 89 ALA A CA 1
ATOM 686 C C . ALA A 1 89 ? -31.306 -10.342 12.476 1.00 91.81 89 ALA A C 1
ATOM 688 O O . ALA A 1 89 ? -31.124 -9.447 13.306 1.00 91.81 89 ALA A O 1
ATOM 689 N N . GLY A 1 90 ? -30.318 -11.160 12.103 1.00 89.75 90 GLY A N 1
ATOM 690 C CA . GLY A 1 90 ? -28.977 -11.132 12.702 1.00 89.75 90 GLY A CA 1
ATOM 691 C C . GLY A 1 90 ? -28.202 -9.817 12.512 1.00 89.75 90 GLY A C 1
ATOM 692 O O . GLY A 1 90 ? -27.233 -9.574 13.229 1.00 89.75 90 GLY A O 1
ATOM 693 N N . SER A 1 91 ? -28.619 -8.944 11.592 1.00 90.94 91 SER A N 1
ATOM 694 C CA . SER A 1 91 ? -28.058 -7.596 11.410 1.00 90.94 91 SER A CA 1
ATOM 695 C C . SER A 1 91 ? -28.576 -6.570 12.424 1.00 90.94 91 SER A C 1
ATOM 697 O O . SER A 1 91 ? -28.016 -5.479 12.520 1.00 90.94 91 SER A O 1
ATOM 699 N N . THR A 1 92 ? -29.615 -6.904 13.195 1.00 92.75 92 THR A N 1
ATOM 700 C CA . THR A 1 92 ? -30.214 -6.004 14.188 1.00 92.75 92 THR A CA 1
ATOM 701 C C . THR A 1 92 ? -29.207 -5.692 15.291 1.00 92.75 92 THR A C 1
ATOM 703 O O . THR A 1 92 ? -28.549 -6.593 15.818 1.00 92.75 92 THR A O 1
ATOM 706 N N . LEU A 1 93 ? -29.073 -4.414 15.648 1.00 91.50 93 LEU A N 1
ATOM 707 C CA . LEU A 1 93 ? -28.215 -3.982 16.751 1.00 91.50 93 LEU A CA 1
ATOM 708 C C . LEU A 1 93 ? -28.780 -4.461 18.087 1.00 91.50 93 LEU A C 1
ATOM 710 O O . LEU A 1 93 ? -29.993 -4.435 18.306 1.00 91.50 93 LEU A O 1
ATOM 714 N N . MET A 1 94 ? -27.893 -4.839 19.008 1.00 89.31 94 MET A N 1
ATOM 715 C CA . MET A 1 94 ? -28.322 -5.262 20.339 1.00 89.31 94 MET A CA 1
ATOM 716 C C . MET A 1 94 ? -29.030 -4.132 21.098 1.00 89.31 94 MET A C 1
ATOM 718 O O . MET A 1 94 ? -29.911 -4.397 21.908 1.00 89.31 94 MET A O 1
ATOM 722 N N . GLU A 1 95 ? -28.686 -2.868 20.832 1.00 87.94 95 GLU A N 1
ATOM 723 C CA . GLU A 1 95 ? -29.392 -1.733 21.429 1.00 87.94 95 GLU A CA 1
ATOM 724 C C . GLU A 1 95 ? -30.902 -1.777 21.177 1.00 87.94 95 GLU A C 1
ATOM 726 O O . GLU A 1 95 ? -31.660 -1.619 22.128 1.00 87.94 95 GLU A O 1
ATOM 731 N N . ILE A 1 96 ? -31.316 -2.048 19.935 1.00 88.06 96 ILE A N 1
ATOM 732 C CA . ILE A 1 96 ? -32.727 -2.112 19.530 1.00 88.06 96 ILE A CA 1
ATOM 733 C C . ILE A 1 96 ? -33.410 -3.310 20.194 1.00 88.06 96 ILE A C 1
ATOM 735 O O . ILE A 1 96 ? -34.534 -3.189 20.680 1.00 88.06 96 ILE A O 1
ATOM 739 N N . LEU A 1 97 ? -32.718 -4.455 20.259 1.00 89.00 97 LEU A N 1
ATOM 740 C CA . LEU A 1 97 ? -33.249 -5.656 20.903 1.00 89.00 97 LEU A CA 1
ATOM 741 C C . LEU A 1 97 ? -33.525 -5.420 22.394 1.00 89.00 97 LEU A C 1
ATOM 743 O O . LEU A 1 97 ? -34.586 -5.781 22.885 1.00 89.00 97 LEU A O 1
ATOM 747 N N . LEU A 1 98 ? -32.597 -4.771 23.100 1.00 87.81 98 LEU A N 1
ATOM 748 C CA . LEU A 1 98 ? -32.687 -4.528 24.543 1.00 87.81 98 LEU A CA 1
ATOM 749 C C . LEU A 1 98 ? -33.727 -3.465 24.937 1.00 87.81 98 LEU A C 1
ATOM 751 O O . LEU A 1 98 ? -33.899 -3.205 26.127 1.00 87.81 98 LEU A O 1
ATOM 755 N N . MET A 1 99 ? -34.404 -2.827 23.974 1.00 85.69 99 MET A N 1
ATOM 756 C CA . MET A 1 99 ? -35.504 -1.896 24.265 1.00 85.69 99 MET A CA 1
ATOM 757 C C . MET A 1 99 ? -36.803 -2.622 24.628 1.00 85.69 99 MET A C 1
ATOM 759 O O . MET A 1 99 ? -37.622 -2.058 25.353 1.00 85.69 99 MET A O 1
ATOM 763 N N . ASN A 1 100 ? -36.990 -3.845 24.125 1.00 86.75 100 ASN A N 1
ATOM 764 C CA . ASN A 1 100 ? -38.214 -4.626 24.272 1.00 86.75 100 ASN A CA 1
ATOM 765 C C . ASN A 1 100 ? -37.906 -6.014 24.843 1.00 86.75 100 ASN A C 1
ATOM 767 O O . ASN A 1 100 ? -36.780 -6.499 24.751 1.00 86.75 100 ASN A O 1
ATOM 771 N N . ASP A 1 101 ? -38.920 -6.666 25.403 1.00 90.06 101 ASP A N 1
ATOM 772 C CA . ASP A 1 101 ? -38.810 -8.066 25.808 1.00 90.06 101 ASP A CA 1
ATOM 773 C C . ASP A 1 101 ? -38.772 -8.968 24.565 1.00 90.06 101 ASP A C 1
ATOM 775 O O . ASP A 1 101 ? -39.456 -8.721 23.564 1.00 90.06 101 ASP A O 1
ATOM 779 N N . PHE A 1 102 ? -37.959 -10.021 24.619 1.00 91.12 102 PHE A N 1
ATOM 780 C CA . PHE A 1 102 ? -37.740 -10.926 23.493 1.00 91.12 102 PHE A CA 1
ATOM 781 C C . PHE A 1 102 ? -37.630 -12.375 23.957 1.00 91.12 102 PHE A C 1
ATOM 783 O O . PHE A 1 102 ? -37.450 -12.666 25.138 1.00 91.12 102 PHE A O 1
ATOM 790 N N . LYS A 1 103 ? -37.729 -13.302 23.009 1.00 91.06 103 LYS A N 1
ATOM 791 C CA . LYS A 1 103 ? -37.613 -14.739 23.247 1.00 91.06 103 LYS A CA 1
ATOM 792 C C . LYS A 1 103 ? -36.368 -15.271 22.564 1.00 91.06 103 LYS A C 1
ATOM 794 O O . LYS A 1 103 ? -36.116 -14.967 21.402 1.00 91.06 103 LYS A O 1
ATOM 799 N N . VAL A 1 104 ? -35.589 -16.082 23.263 1.00 90.00 104 VAL A N 1
ATOM 800 C CA . VAL A 1 104 ? -34.435 -16.778 22.683 1.00 90.00 104 VAL A CA 1
ATOM 801 C C . VAL A 1 104 ? -34.787 -18.243 22.545 1.00 90.00 104 VAL A C 1
ATOM 803 O O . VAL A 1 104 ? -35.189 -18.879 23.515 1.00 90.00 104 VAL A O 1
ATOM 806 N N . VAL A 1 105 ? -34.623 -18.796 21.349 1.00 90.12 105 VAL A N 1
ATOM 807 C CA . VAL A 1 105 ? -34.846 -20.218 21.095 1.00 90.12 105 VAL A CA 1
ATOM 808 C C . VAL A 1 105 ? -33.501 -20.889 20.871 1.00 90.12 105 VAL A C 1
ATOM 810 O O . VAL A 1 105 ? -32.830 -20.598 19.884 1.00 90.12 105 VAL A O 1
ATOM 813 N N . ILE A 1 106 ? -33.117 -21.800 21.767 1.00 88.81 106 ILE A N 1
ATOM 814 C CA . ILE A 1 106 ? -31.884 -22.597 21.683 1.00 88.81 106 ILE A CA 1
ATOM 815 C C . ILE A 1 106 ? -32.286 -24.067 21.578 1.00 88.81 106 ILE A C 1
ATOM 817 O O . ILE A 1 106 ? -32.940 -24.597 22.469 1.00 88.81 106 ILE A O 1
ATOM 821 N N . ASN A 1 107 ? -31.905 -24.753 20.497 1.00 86.88 107 ASN A N 1
ATOM 822 C CA . ASN A 1 107 ? -32.181 -26.184 20.292 1.00 86.88 107 ASN A CA 1
ATOM 823 C C . ASN A 1 107 ? -33.654 -26.587 20.543 1.00 86.88 107 ASN A C 1
ATOM 825 O O . ASN A 1 107 ? -33.916 -27.666 21.073 1.00 86.88 107 ASN A O 1
ATOM 829 N N . LYS A 1 108 ? -34.607 -25.737 20.125 1.00 81.50 108 LYS A N 1
ATOM 830 C CA . LYS A 1 108 ? -36.071 -25.879 20.312 1.00 81.50 108 LYS A CA 1
ATOM 831 C C . LYS A 1 108 ? -36.598 -25.590 21.727 1.00 81.50 108 LYS A C 1
ATOM 833 O O . LYS A 1 108 ? -37.804 -25.678 21.936 1.00 81.50 108 LYS A O 1
ATOM 838 N N . VAL A 1 109 ? -35.740 -25.216 22.674 1.00 84.50 109 VAL A N 1
ATOM 839 C CA . VAL A 1 109 ? -36.153 -24.691 23.983 1.00 84.50 109 VAL A CA 1
ATOM 840 C C . VAL A 1 109 ? -36.320 -23.182 23.865 1.00 84.50 109 VAL A C 1
ATOM 842 O O . V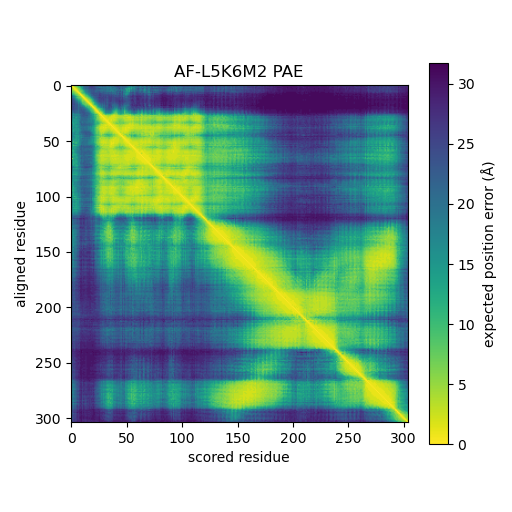AL A 1 109 ? -35.426 -22.509 23.357 1.00 84.50 109 VAL A O 1
ATOM 845 N N . THR A 1 110 ? -37.467 -22.666 24.301 1.00 86.56 110 THR A N 1
ATOM 846 C CA . THR A 1 110 ? -37.779 -21.231 24.255 1.00 86.56 110 THR A CA 1
ATOM 847 C C . THR A 1 110 ? -37.577 -20.624 25.635 1.00 86.56 110 THR A C 1
ATOM 849 O O . THR A 1 110 ? -38.111 -21.139 26.614 1.00 86.56 110 THR A O 1
ATOM 852 N N . TYR A 1 111 ? -36.826 -19.530 25.693 1.00 87.19 111 TYR A N 1
ATOM 853 C CA . TYR A 1 111 ? -36.549 -18.761 26.897 1.00 87.19 111 TYR A CA 1
ATOM 854 C C . TYR A 1 111 ? -37.125 -17.358 26.741 1.00 87.19 111 TYR A C 1
ATOM 856 O O . TYR A 1 111 ? -36.757 -16.641 25.809 1.00 87.19 111 TYR A O 1
ATOM 864 N N . ASP A 1 112 ? -38.004 -16.959 27.655 1.00 86.75 112 ASP A N 1
ATOM 865 C CA . ASP A 1 112 ? -38.536 -15.600 27.699 1.00 86.75 112 ASP A CA 1
ATOM 866 C C . ASP A 1 112 ? -37.555 -14.693 28.451 1.00 86.75 112 ASP A C 1
ATOM 868 O O . ASP A 1 112 ? -37.224 -14.944 29.610 1.00 86.75 112 ASP A O 1
ATOM 872 N N . VAL A 1 113 ? -37.075 -13.640 27.790 1.00 87.81 113 VAL A N 1
ATOM 873 C CA . VAL A 1 113 ? -36.086 -12.712 28.342 1.00 87.81 113 VAL A CA 1
ATOM 874 C C . VAL A 1 113 ? -36.748 -11.371 28.617 1.00 87.81 113 VAL A C 1
ATOM 876 O O . VAL A 1 113 ? -37.215 -10.693 27.701 1.00 87.81 113 VAL A O 1
ATOM 879 N N . ARG A 1 114 ? -36.764 -10.974 29.893 1.00 84.00 114 ARG A N 1
ATOM 880 C CA . ARG A 1 114 ? -37.252 -9.657 30.320 1.00 84.00 114 ARG A CA 1
ATOM 881 C C . ARG A 1 114 ? -36.106 -8.656 30.366 1.00 84.00 114 ARG A C 1
ATOM 883 O O . ARG A 1 114 ? -35.124 -8.858 31.085 1.00 84.00 114 ARG A O 1
ATOM 890 N N . CYS A 1 115 ? -36.245 -7.567 29.622 1.00 84.50 115 CYS A N 1
ATOM 891 C CA . CYS A 1 115 ? -35.255 -6.502 29.559 1.00 84.50 115 CYS A CA 1
ATOM 892 C C . CYS A 1 115 ? -35.502 -5.483 30.687 1.00 84.50 115 CYS A C 1
ATOM 894 O O . CYS A 1 115 ? -36.605 -4.941 30.799 1.00 84.50 115 CYS A O 1
ATOM 896 N N . PRO A 1 116 ? -34.495 -5.159 31.523 1.00 80.12 116 PRO A N 1
ATOM 897 C CA . PRO A 1 116 ? -34.623 -4.079 32.491 1.00 80.12 116 PRO A CA 1
ATOM 898 C C . PRO A 1 116 ? -34.841 -2.764 31.739 1.00 80.12 116 PRO A C 1
ATOM 900 O O . PRO A 1 116 ? -33.984 -2.342 30.958 1.00 80.12 116 PRO A O 1
ATOM 903 N N . LYS A 1 117 ? -35.977 -2.098 31.971 1.00 69.25 117 LYS A N 1
ATOM 904 C CA . LYS A 1 117 ? -36.228 -0.774 31.394 1.00 69.25 117 LYS A CA 1
ATOM 905 C C . LYS A 1 117 ? -35.178 0.189 31.943 1.00 69.25 117 LYS A C 1
ATOM 907 O O . LYS A 1 117 ? -35.061 0.338 33.156 1.00 69.25 117 LYS A O 1
ATOM 912 N N . LYS A 1 118 ? -34.406 0.829 31.058 1.00 64.94 118 LYS A N 1
ATOM 913 C CA . LYS A 1 118 ? -33.453 1.872 31.458 1.00 64.94 118 LYS A CA 1
ATOM 914 C C . LYS A 1 118 ? -34.229 2.989 32.157 1.00 64.94 118 LYS A C 1
ATOM 916 O O . LYS A 1 118 ? -35.033 3.674 31.526 1.00 64.94 118 LYS A O 1
ATOM 921 N N . GLU A 1 119 ? -34.002 3.147 33.454 1.00 55.97 119 GLU A N 1
ATOM 922 C CA . GLU A 1 119 ? -34.524 4.266 34.229 1.00 55.97 119 GLU A CA 1
ATOM 923 C C . GLU A 1 119 ? -33.927 5.555 33.644 1.00 55.97 119 GLU A C 1
ATOM 925 O O . GLU A 1 119 ? -32.709 5.669 33.481 1.00 55.97 119 GLU A O 1
ATOM 930 N N . LYS A 1 120 ? -34.778 6.499 33.230 1.00 55.47 120 LYS A N 1
ATOM 931 C CA . LYS A 1 120 ? -34.319 7.796 32.722 1.00 55.47 120 LYS A CA 1
ATOM 932 C C . LYS A 1 120 ? -33.790 8.596 33.912 1.00 55.47 120 LYS A C 1
ATOM 934 O O . LYS A 1 120 ? -34.563 9.264 34.589 1.00 55.47 120 LYS A O 1
ATOM 939 N N . LEU A 1 121 ? -32.497 8.480 34.202 1.00 51.38 121 LEU A N 1
ATOM 940 C CA . LEU A 1 121 ? -31.834 9.322 35.197 1.00 51.38 121 LEU A CA 1
ATOM 941 C C . LEU A 1 121 ? -31.987 10.807 34.794 1.00 51.38 121 LEU A C 1
ATOM 943 O O . LEU A 1 121 ? -31.962 11.113 33.601 1.00 51.38 121 LEU A O 1
ATOM 947 N N . ASN A 1 122 ? -32.156 11.705 35.774 1.00 57.00 122 ASN A N 1
ATOM 948 C CA . ASN A 1 122 ? -32.309 13.157 35.582 1.00 57.00 122 ASN A CA 1
ATOM 949 C C . ASN A 1 122 ? -31.313 13.727 34.552 1.00 57.00 122 ASN A C 1
ATOM 951 O O . ASN A 1 122 ? -30.116 13.442 34.622 1.00 57.00 122 ASN A O 1
ATOM 955 N N . SER A 1 123 ? -31.804 14.577 33.641 1.00 62.09 123 SER A N 1
ATOM 956 C CA . SER A 1 123 ? -31.050 15.119 32.497 1.00 62.09 123 SER A CA 1
ATOM 957 C C . SER A 1 123 ? -29.774 15.882 32.875 1.00 62.09 123 SER A C 1
ATOM 959 O O . SER A 1 123 ? -28.838 15.942 32.083 1.00 62.09 123 SER A O 1
ATOM 961 N N . GLU A 1 124 ? -29.712 16.452 34.080 1.00 64.88 124 GLU A N 1
ATOM 962 C CA . GLU A 1 124 ? -28.535 17.180 34.577 1.00 64.88 124 GLU A CA 1
ATOM 963 C C . GLU A 1 124 ? -27.409 16.234 35.023 1.00 64.88 124 GLU A C 1
ATOM 965 O O . GLU A 1 124 ? -26.251 16.428 34.670 1.00 64.88 124 GLU A O 1
ATOM 970 N N . HIS A 1 125 ? -27.726 15.127 35.699 1.00 64.12 125 HIS A N 1
ATOM 971 C CA . HIS A 1 125 ? -26.705 14.141 36.075 1.00 64.12 125 HIS A CA 1
ATOM 972 C C . HIS A 1 125 ? -26.196 13.325 34.880 1.00 64.12 125 HIS A C 1
ATOM 974 O O . HIS A 1 125 ? -25.075 12.809 34.908 1.00 64.12 125 HIS A O 1
ATOM 980 N N . THR A 1 126 ? -26.987 13.204 33.807 1.00 69.94 126 THR A N 1
ATOM 981 C CA . THR A 1 126 ? -26.519 12.553 32.577 1.00 69.94 126 THR A CA 1
ATOM 982 C C . THR A 1 126 ? -25.424 13.355 31.877 1.00 69.94 126 THR A C 1
ATOM 984 O O . THR A 1 126 ? -24.459 12.754 31.409 1.00 69.94 126 THR A O 1
ATOM 987 N N . THR A 1 127 ? -25.509 14.689 31.859 1.00 75.12 127 THR A N 1
ATOM 988 C CA . THR A 1 127 ? -24.519 15.539 31.177 1.00 75.12 127 THR A CA 1
ATOM 989 C C . THR A 1 127 ? -23.198 15.613 31.946 1.00 75.12 127 THR A C 1
ATOM 991 O O . THR A 1 127 ? -22.132 15.510 31.341 1.00 75.12 127 THR A O 1
ATOM 994 N N . GLU A 1 128 ? -23.228 15.690 33.280 1.00 80.88 128 GLU A N 1
ATOM 995 C CA . GLU A 1 128 ? -22.018 15.642 34.119 1.00 80.88 128 GLU A CA 1
ATOM 996 C C . GLU A 1 128 ? -21.238 14.330 33.940 1.00 80.88 128 GLU A C 1
ATOM 998 O O . GLU A 1 128 ? -20.016 14.328 33.758 1.00 80.88 128 GLU A O 1
ATOM 1003 N N . MET A 1 129 ? -21.950 13.201 33.930 1.00 80.38 129 MET A N 1
ATOM 1004 C CA . MET A 1 129 ? -21.366 11.877 33.723 1.00 80.38 129 MET A CA 1
ATOM 1005 C C . MET A 1 129 ? -20.790 11.714 32.307 1.00 80.38 129 MET A C 1
ATOM 1007 O O . MET A 1 129 ? -19.750 11.075 32.129 1.00 80.38 129 MET A O 1
ATOM 1011 N N . GLU A 1 130 ? -21.436 12.276 31.285 1.00 78.44 130 GLU A N 1
ATOM 1012 C CA . GLU A 1 130 ? -20.896 12.300 29.920 1.00 78.44 130 GLU A CA 1
ATOM 1013 C C . GLU A 1 130 ? -19.621 13.138 29.821 1.00 78.44 130 GLU A C 1
ATOM 1015 O O . GLU A 1 130 ? -18.644 12.697 29.207 1.00 78.44 13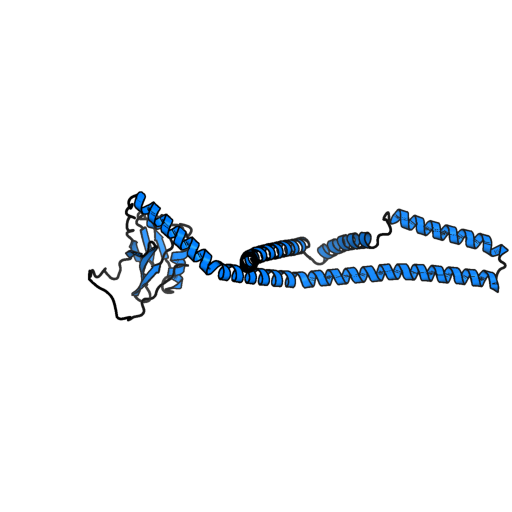0 GLU A O 1
ATOM 1020 N N . ASN A 1 131 ? -19.572 14.278 30.512 1.00 84.75 131 ASN A N 1
ATOM 1021 C CA . ASN A 1 131 ? -18.368 15.098 30.595 1.00 84.75 131 ASN A CA 1
ATOM 1022 C C . ASN A 1 131 ? -17.216 14.320 31.246 1.00 84.75 131 ASN A C 1
ATOM 1024 O O . ASN A 1 131 ? -16.134 14.243 30.660 1.00 84.75 131 ASN A O 1
ATOM 1028 N N . MET A 1 132 ? -17.448 13.650 32.381 1.00 87.81 132 MET A N 1
ATOM 1029 C CA . MET A 1 132 ? -16.433 12.797 33.018 1.00 87.81 132 MET A CA 1
ATOM 1030 C C . MET A 1 132 ? -15.964 11.663 32.098 1.00 87.81 132 MET A C 1
ATOM 1032 O O . MET A 1 132 ? -14.762 11.430 31.969 1.00 87.81 132 MET A O 1
ATOM 1036 N N . LYS A 1 133 ? -16.883 10.990 31.393 1.00 85.44 133 LYS A N 1
ATOM 1037 C CA . LYS A 1 133 ? -16.531 9.952 30.409 1.00 85.44 133 LYS A CA 1
ATOM 1038 C C . LYS A 1 133 ? -15.670 10.505 29.276 1.00 85.44 133 LYS A C 1
ATOM 1040 O O . LYS A 1 133 ? -14.709 9.849 28.883 1.00 85.44 133 LYS A O 1
ATOM 1045 N N . SER A 1 134 ? -15.983 11.696 28.764 1.00 83.75 134 SER A N 1
ATOM 1046 C CA . SER A 1 134 ? -15.197 12.322 27.696 1.00 83.75 134 SER A CA 1
ATOM 1047 C C . SER A 1 134 ? -13.786 12.701 28.163 1.00 83.75 134 SER A C 1
ATOM 1049 O O . SER A 1 134 ? -12.826 12.478 27.427 1.00 83.75 134 SER A O 1
ATOM 1051 N N . LEU A 1 135 ? -13.632 13.180 29.404 1.00 89.06 135 LEU A N 1
ATOM 1052 C CA . LEU A 1 135 ? -12.327 13.465 30.008 1.00 89.06 135 LEU A CA 1
ATOM 1053 C C . LEU A 1 135 ? -11.502 12.191 30.191 1.00 89.06 135 LEU A C 1
ATOM 1055 O O . LEU A 1 135 ? -10.348 12.150 29.770 1.00 89.06 135 LEU A O 1
ATOM 1059 N N . VAL A 1 136 ? -12.103 11.132 30.740 1.00 92.12 136 VAL A N 1
ATOM 1060 C CA . VAL A 1 136 ? -11.444 9.824 30.880 1.00 92.12 136 VAL A CA 1
ATOM 1061 C C . VAL A 1 136 ? -11.053 9.268 29.512 1.00 92.12 136 VAL A C 1
ATOM 1063 O O . VAL A 1 136 ? -9.953 8.748 29.358 1.00 92.12 136 VAL A O 1
ATOM 1066 N N . HIS A 1 137 ? -11.906 9.415 28.496 1.00 83.12 137 HIS A N 1
ATOM 1067 C CA . HIS A 1 137 ? -11.590 8.974 27.141 1.00 83.12 137 HIS A CA 1
ATOM 1068 C C . HIS A 1 137 ? -10.445 9.781 26.516 1.00 83.12 137 HIS A C 1
ATOM 1070 O O . HIS A 1 137 ? -9.557 9.188 25.904 1.00 83.12 137 HIS A O 1
ATOM 1076 N N . ARG A 1 138 ? -10.414 11.108 26.703 1.00 83.75 138 ARG A N 1
ATOM 1077 C CA . ARG A 1 138 ? -9.288 11.955 26.274 1.00 83.75 138 ARG A CA 1
ATOM 1078 C C . ARG A 1 138 ? -7.993 11.537 26.961 1.00 83.75 138 ARG A C 1
ATOM 1080 O O . ARG A 1 138 ? -6.988 11.390 26.277 1.00 83.75 138 ARG A O 1
ATOM 1087 N N . LEU A 1 139 ? -8.032 11.287 28.270 1.00 89.06 139 LEU A N 1
ATOM 1088 C CA . LEU A 1 139 ? -6.865 10.857 29.038 1.00 89.06 139 LEU A CA 1
ATOM 1089 C C . LEU A 1 139 ? -6.382 9.469 28.597 1.00 89.06 139 LEU A C 1
ATOM 1091 O O . LEU A 1 139 ? -5.201 9.282 28.336 1.00 89.06 139 LEU A O 1
ATOM 1095 N N . PHE A 1 140 ? -7.299 8.514 28.432 1.00 89.00 140 PHE A N 1
ATOM 1096 C CA . PHE A 1 140 ? -6.991 7.181 27.913 1.00 89.00 140 PHE A CA 1
ATOM 1097 C C . PHE A 1 140 ? -6.366 7.254 26.517 1.00 89.00 140 PHE A C 1
ATOM 1099 O O . PHE A 1 140 ? -5.377 6.573 26.250 1.00 89.00 140 PHE A O 1
ATOM 1106 N N . THR A 1 141 ? -6.919 8.103 25.648 1.00 84.69 141 THR A N 1
ATOM 1107 C CA . THR A 1 141 ? -6.405 8.320 24.292 1.00 84.69 141 THR A CA 1
ATOM 1108 C C . THR A 1 141 ? -5.022 8.957 24.318 1.00 84.69 141 THR A C 1
ATOM 1110 O O . THR A 1 141 ? -4.177 8.533 23.544 1.00 84.69 141 THR A O 1
ATOM 1113 N N . ALA A 1 142 ? -4.775 9.924 25.208 1.00 85.25 142 ALA A N 1
ATOM 1114 C CA . ALA A 1 142 ? -3.471 10.560 25.372 1.00 85.25 142 ALA A CA 1
ATOM 1115 C C . ALA A 1 142 ? -2.417 9.572 25.897 1.00 85.25 142 ALA A C 1
ATOM 1117 O O . ALA A 1 142 ? -1.346 9.465 25.311 1.00 85.25 142 ALA A O 1
ATOM 1118 N N . LEU A 1 143 ? -2.748 8.791 26.931 1.00 86.06 143 LEU A N 1
ATOM 1119 C CA . LEU A 1 143 ? -1.836 7.808 27.529 1.00 86.06 143 LEU A CA 1
ATOM 1120 C C . LEU A 1 143 ? -1.449 6.682 26.562 1.00 86.06 143 LEU A C 1
ATOM 1122 O O . LEU A 1 143 ? -0.324 6.206 26.605 1.00 86.06 143 LEU A O 1
ATOM 1126 N N . HIS A 1 144 ? -2.363 6.258 25.686 1.00 85.31 144 HIS A N 1
ATOM 1127 C CA . HIS A 1 144 ? -2.102 5.181 24.721 1.00 85.31 144 HIS A CA 1
ATOM 1128 C C . HIS A 1 144 ? -1.770 5.707 23.316 1.00 85.31 144 HIS A C 1
ATOM 1130 O O . HIS A 1 144 ? -1.689 4.921 22.368 1.00 85.31 144 HIS A O 1
ATOM 1136 N N . LEU A 1 145 ? -1.608 7.025 23.142 1.00 83.12 145 LEU A N 1
ATOM 1137 C CA . LEU A 1 145 ? -1.437 7.641 21.825 1.00 83.12 145 LEU A CA 1
ATOM 1138 C C . LEU A 1 145 ? -0.205 7.085 21.110 1.00 83.12 145 LEU A C 1
ATOM 1140 O O . LEU A 1 145 ? -0.301 6.687 19.948 1.00 83.12 145 LEU A O 1
ATOM 1144 N N . GLU A 1 146 ? 0.921 7.004 21.817 1.00 80.50 146 GLU A N 1
ATOM 1145 C CA . GLU A 1 146 ? 2.184 6.502 21.275 1.00 80.50 146 GLU A CA 1
ATOM 1146 C C . GLU A 1 146 ? 2.092 5.032 20.864 1.00 80.50 146 GLU A C 1
ATOM 1148 O O . GLU A 1 146 ? 2.505 4.665 19.763 1.00 80.50 146 GLU A O 1
ATOM 1153 N N . GLU A 1 147 ? 1.489 4.181 21.699 1.00 85.62 147 GLU A N 1
ATOM 1154 C CA . GLU A 1 147 ? 1.313 2.758 21.394 1.00 85.62 147 GLU A CA 1
ATOM 1155 C C . GLU A 1 147 ? 0.436 2.556 20.152 1.00 85.62 147 GLU A C 1
ATOM 1157 O O . GLU A 1 147 ? 0.768 1.765 19.258 1.00 85.62 147 GLU A O 1
ATOM 1162 N N . PHE A 1 148 ? -0.669 3.305 20.052 1.00 83.88 148 PHE A N 1
ATOM 1163 C CA . PHE A 1 148 ? -1.546 3.267 18.885 1.00 83.88 148 PHE A CA 1
ATOM 1164 C C . PHE A 1 148 ? -0.848 3.785 17.625 1.00 83.88 148 PHE A C 1
ATOM 1166 O O . PHE A 1 148 ? -0.998 3.185 16.555 1.00 83.88 148 PHE A O 1
ATOM 1173 N N . GLN A 1 149 ? -0.076 4.867 17.731 1.00 83.38 149 GLN A N 1
ATOM 1174 C CA . GLN A 1 149 ? 0.671 5.435 16.610 1.00 83.38 149 GLN A CA 1
ATOM 1175 C C . GLN A 1 149 ? 1.783 4.492 16.137 1.00 83.38 149 GLN A C 1
ATOM 1177 O O . GLN A 1 149 ? 1.867 4.223 14.938 1.00 83.38 149 GLN A O 1
ATOM 1182 N N . LYS A 1 150 ? 2.555 3.897 17.052 1.00 86.06 150 LYS A N 1
ATOM 1183 C CA . LYS A 1 150 ? 3.609 2.921 16.738 1.00 86.06 150 LYS A CA 1
ATOM 1184 C C . LYS A 1 150 ? 3.047 1.672 16.064 1.00 86.06 150 LYS A C 1
ATOM 1186 O O . LYS A 1 150 ? 3.576 1.217 15.048 1.00 86.06 150 LYS A O 1
ATOM 1191 N N . LYS A 1 151 ? 1.923 1.149 16.569 1.00 89.06 151 LYS A N 1
ATOM 1192 C CA . LYS A 1 151 ? 1.212 0.024 15.943 1.00 89.06 151 LYS A CA 1
ATOM 1193 C C . LYS A 1 151 ? 0.721 0.378 14.539 1.00 89.06 151 LYS A C 1
ATOM 1195 O O . LYS A 1 151 ? 0.833 -0.437 13.625 1.00 89.06 151 LYS A O 1
ATOM 1200 N N . ARG A 1 152 ? 0.197 1.593 14.352 1.00 88.50 152 ARG A N 1
ATOM 1201 C CA . ARG A 1 152 ? -0.247 2.088 13.043 1.00 88.50 152 ARG A CA 1
ATOM 1202 C C . ARG A 1 152 ? 0.920 2.258 12.070 1.00 88.50 152 ARG A C 1
ATOM 1204 O O . ARG A 1 152 ? 0.767 1.905 10.905 1.00 88.50 152 ARG A O 1
ATOM 1211 N N . GLU A 1 153 ? 2.069 2.755 12.528 1.00 89.31 153 GLU A N 1
ATOM 1212 C CA . GLU A 1 153 ? 3.285 2.848 11.714 1.00 89.31 153 GLU A CA 1
ATOM 1213 C C . GLU A 1 153 ? 3.752 1.462 11.265 1.00 89.31 153 GLU A C 1
ATOM 1215 O O . GLU A 1 153 ? 3.969 1.263 10.073 1.00 89.31 153 GLU A O 1
ATOM 1220 N N . HIS A 1 154 ? 3.824 0.486 12.178 1.00 91.50 154 HIS A N 1
ATOM 1221 C CA . HIS A 1 154 ? 4.206 -0.889 11.833 1.00 91.50 154 HIS A CA 1
ATOM 1222 C C . HIS A 1 154 ? 3.267 -1.496 10.786 1.00 91.50 154 HIS A C 1
ATOM 1224 O O . HIS A 1 154 ? 3.726 -2.014 9.774 1.00 91.50 154 HIS A O 1
ATOM 1230 N N . GLN A 1 155 ? 1.952 -1.343 10.959 1.00 92.44 155 GLN A N 1
ATOM 1231 C CA . GLN A 1 155 ? 0.976 -1.813 9.971 1.00 92.44 155 GLN A CA 1
ATOM 1232 C C . GLN A 1 155 ? 1.119 -1.122 8.607 1.00 92.44 155 GLN A C 1
ATOM 1234 O O . GLN A 1 155 ? 0.835 -1.727 7.574 1.00 92.44 155 GLN A O 1
ATOM 1239 N N . LEU A 1 156 ? 1.503 0.158 8.580 1.00 91.50 156 LEU A N 1
ATOM 1240 C CA . LEU A 1 156 ? 1.757 0.878 7.332 1.00 91.50 156 LEU A CA 1
ATOM 1241 C C . LEU A 1 156 ? 3.061 0.419 6.671 1.00 91.50 156 LEU A C 1
ATOM 1243 O O . LEU A 1 156 ? 3.071 0.251 5.454 1.00 91.50 156 LEU A O 1
ATOM 1247 N N . LEU A 1 157 ? 4.119 0.171 7.447 1.00 92.75 157 LEU A N 1
ATOM 1248 C CA . LEU A 1 157 ? 5.382 -0.387 6.953 1.00 92.75 157 LEU A CA 1
ATOM 1249 C C . LEU A 1 157 ? 5.179 -1.774 6.345 1.00 92.75 157 LEU A C 1
ATOM 1251 O O . LEU A 1 157 ? 5.543 -1.975 5.192 1.00 92.75 157 LEU A O 1
ATOM 1255 N N . GLU A 1 158 ? 4.501 -2.682 7.053 1.00 93.69 158 GLU A N 1
ATOM 1256 C CA . GLU A 1 158 ? 4.187 -4.023 6.543 1.00 93.69 158 GLU A CA 1
ATOM 1257 C C . GLU A 1 158 ? 3.407 -3.963 5.223 1.00 93.69 158 GLU A C 1
ATOM 1259 O O . GLU A 1 158 ? 3.700 -4.698 4.278 1.00 93.69 158 GLU A O 1
ATOM 1264 N N . LYS A 1 159 ? 2.435 -3.046 5.117 1.00 92.00 159 LYS A N 1
ATOM 1265 C CA . LYS A 1 159 ? 1.706 -2.818 3.863 1.00 92.00 159 LYS A CA 1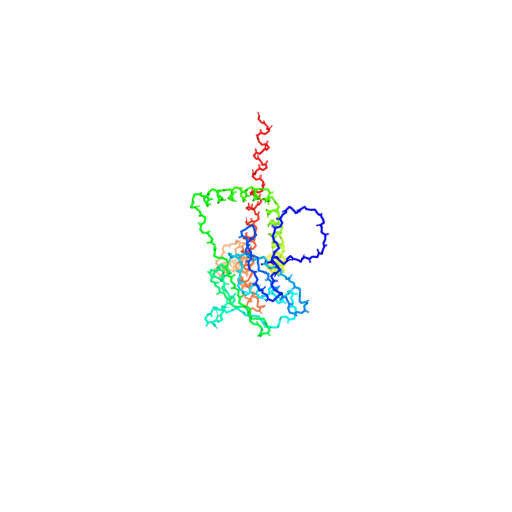
ATOM 1266 C C . LYS A 1 159 ? 2.629 -2.312 2.759 1.00 92.00 159 LYS A C 1
ATOM 1268 O O . LYS A 1 159 ? 2.538 -2.807 1.640 1.00 92.00 159 LYS A O 1
ATOM 1273 N N . ILE A 1 160 ? 3.501 -1.345 3.044 1.00 94.44 160 ILE A N 1
ATOM 1274 C CA . ILE A 1 160 ? 4.452 -0.811 2.059 1.00 94.44 160 ILE A CA 1
ATOM 1275 C C . ILE A 1 160 ? 5.394 -1.912 1.573 1.00 94.44 160 ILE A C 1
ATOM 1277 O O . ILE A 1 160 ? 5.595 -2.024 0.365 1.00 94.44 160 ILE A O 1
ATOM 1281 N N . ASP A 1 161 ? 5.930 -2.732 2.474 1.00 92.06 161 ASP A N 1
ATOM 1282 C CA . ASP A 1 161 ? 6.834 -3.828 2.125 1.00 92.06 161 ASP A CA 1
ATOM 1283 C C . ASP A 1 161 ? 6.125 -4.891 1.286 1.00 92.06 161 ASP A C 1
ATOM 1285 O O . ASP A 1 161 ? 6.652 -5.313 0.255 1.00 92.06 161 ASP A O 1
ATOM 1289 N N . HIS A 1 162 ? 4.889 -5.248 1.642 1.00 92.31 162 HIS A N 1
ATOM 1290 C CA . HIS A 1 162 ? 4.062 -6.144 0.837 1.00 92.31 162 HIS A CA 1
ATOM 1291 C C . HIS A 1 162 ? 3.794 -5.576 -0.569 1.00 92.31 162 HIS A C 1
ATOM 1293 O O . HIS A 1 162 ? 3.997 -6.267 -1.569 1.00 92.31 162 HIS A O 1
ATOM 1299 N N . LEU A 1 163 ? 3.384 -4.305 -0.673 1.00 89.94 163 LEU A N 1
ATOM 1300 C CA . LEU A 1 163 ? 3.141 -3.645 -1.963 1.00 89.94 163 LEU A CA 1
ATOM 1301 C C . LEU A 1 163 ? 4.424 -3.552 -2.798 1.00 89.94 163 LEU A C 1
ATOM 1303 O O . LEU A 1 163 ? 4.393 -3.791 -4.003 1.00 89.94 163 LEU A O 1
ATOM 1307 N N . LYS A 1 164 ? 5.558 -3.240 -2.166 1.00 89.75 164 LYS A N 1
ATOM 1308 C CA . LYS A 1 164 ? 6.866 -3.171 -2.822 1.00 89.75 164 LYS A CA 1
ATOM 1309 C C . LYS A 1 164 ? 7.312 -4.546 -3.321 1.00 89.75 164 LYS A C 1
ATOM 1311 O O . LYS A 1 164 ? 7.794 -4.638 -4.446 1.00 89.75 164 LYS A O 1
ATOM 1316 N N . GLY A 1 165 ? 7.091 -5.603 -2.538 1.00 87.50 165 GLY A N 1
ATOM 1317 C CA . GLY A 1 165 ? 7.360 -6.982 -2.946 1.00 87.50 165 GLY A CA 1
ATOM 1318 C C . GLY A 1 165 ? 6.555 -7.394 -4.181 1.00 87.50 165 GLY A C 1
ATOM 1319 O O . GLY A 1 165 ? 7.101 -7.997 -5.101 1.00 87.50 165 GLY A O 1
ATOM 1320 N N . GLN A 1 166 ? 5.282 -6.995 -4.261 1.00 83.94 166 GLN A N 1
ATOM 1321 C CA . GLN A 1 166 ? 4.461 -7.221 -5.456 1.00 83.94 166 GLN A CA 1
ATOM 1322 C C . GLN A 1 166 ? 4.895 -6.366 -6.660 1.00 83.94 166 GLN A C 1
ATOM 1324 O O . GLN A 1 166 ? 4.742 -6.794 -7.805 1.00 83.94 166 GLN A O 1
ATOM 1329 N N . LEU A 1 167 ? 5.451 -5.173 -6.423 1.00 84.81 167 LEU A N 1
ATOM 1330 C CA . LEU A 1 167 ? 5.915 -4.268 -7.478 1.00 84.81 167 LEU A CA 1
ATOM 1331 C C . LEU A 1 167 ? 7.272 -4.683 -8.073 1.00 84.81 167 LEU A C 1
ATOM 1333 O O . LEU A 1 167 ? 7.511 -4.469 -9.261 1.00 84.81 167 LEU A O 1
ATOM 1337 N N . GLN A 1 168 ? 8.137 -5.311 -7.276 1.00 85.06 168 GLN A N 1
ATOM 1338 C CA . GLN A 1 168 ? 9.492 -5.718 -7.656 1.00 85.06 168 GLN A CA 1
ATOM 1339 C C . GLN A 1 168 ? 9.586 -6.524 -8.972 1.00 85.06 168 GLN A C 1
ATOM 1341 O O . GLN A 1 168 ? 10.373 -6.128 -9.836 1.00 85.06 168 GLN A O 1
ATOM 1346 N N . PRO A 1 169 ? 8.796 -7.593 -9.213 1.00 80.75 169 PRO A N 1
ATOM 1347 C CA . PRO A 1 169 ? 8.867 -8.330 -10.482 1.00 80.75 169 PRO A CA 1
ATOM 1348 C C . PRO A 1 169 ? 8.417 -7.487 -11.687 1.00 80.75 169 PRO A C 1
ATOM 1350 O O . PRO A 1 169 ? 8.896 -7.674 -12.807 1.00 80.75 169 PRO A O 1
ATOM 1353 N N . LEU A 1 170 ? 7.508 -6.534 -11.463 1.00 75.88 170 LEU A N 1
ATOM 1354 C CA . LEU A 1 170 ? 6.976 -5.634 -12.488 1.00 75.88 170 LEU A CA 1
ATOM 1355 C C . LEU A 1 170 ? 8.046 -4.596 -12.882 1.00 75.88 170 LEU A C 1
ATOM 1357 O O . LEU A 1 170 ? 8.227 -4.297 -14.066 1.00 75.88 170 LEU A O 1
ATOM 1361 N N . GLU A 1 171 ? 8.793 -4.088 -11.898 1.00 81.44 171 GLU A N 1
ATOM 1362 C CA . GLU A 1 171 ? 9.923 -3.176 -12.104 1.00 81.44 171 GLU A CA 1
ATOM 1363 C C . GLU A 1 171 ? 11.120 -3.863 -12.764 1.00 81.44 171 GLU A C 1
ATOM 1365 O O . GLU A 1 171 ? 11.712 -3.293 -13.680 1.00 81.44 171 GLU A O 1
ATOM 1370 N N . GLU A 1 172 ? 11.441 -5.100 -12.382 1.00 82.62 172 GLU A N 1
ATOM 1371 C CA . GLU A 1 172 ? 12.521 -5.858 -13.017 1.00 82.62 172 GLU A CA 1
ATOM 1372 C C . GLU A 1 172 ? 12.223 -6.111 -14.502 1.00 82.62 172 GLU A C 1
ATOM 1374 O O . GLU A 1 172 ? 13.082 -5.923 -15.368 1.00 82.62 172 GLU A O 1
ATOM 1379 N N . MET A 1 173 ? 10.977 -6.469 -14.827 1.00 73.00 173 MET A N 1
ATOM 1380 C CA . MET A 1 173 ? 10.555 -6.641 -16.215 1.00 73.00 173 MET A CA 1
ATOM 1381 C C . MET A 1 173 ? 10.655 -5.329 -17.004 1.00 73.00 173 MET A C 1
ATOM 1383 O O . MET A 1 173 ? 11.126 -5.329 -18.144 1.00 73.00 173 MET A O 1
ATOM 1387 N N . LYS A 1 174 ? 10.263 -4.202 -16.395 1.00 74.94 174 LYS A N 1
ATOM 1388 C CA . LYS A 1 174 ? 10.439 -2.868 -16.982 1.00 74.94 174 LYS A CA 1
ATOM 1389 C C . LYS A 1 174 ? 11.917 -2.567 -17.255 1.00 74.94 174 LYS A C 1
ATOM 1391 O O . LYS A 1 174 ? 12.245 -2.186 -18.378 1.00 74.94 174 LYS A O 1
ATOM 1396 N N . ALA A 1 175 ? 12.794 -2.786 -16.276 1.00 79.50 175 ALA A N 1
ATOM 1397 C CA . ALA A 1 175 ? 14.226 -2.522 -16.399 1.00 79.50 175 ALA A CA 1
ATOM 1398 C C . ALA A 1 175 ? 14.876 -3.367 -17.508 1.00 79.50 175 ALA A C 1
ATOM 1400 O O . ALA A 1 175 ? 15.655 -2.853 -18.309 1.00 79.50 175 ALA A O 1
ATOM 1401 N N . ARG A 1 176 ? 14.500 -4.649 -17.633 1.00 79.56 176 ARG A N 1
ATOM 1402 C CA . ARG A 1 176 ? 14.983 -5.524 -18.719 1.00 79.56 176 ARG A CA 1
ATOM 1403 C C . ARG A 1 176 ? 14.596 -5.009 -20.107 1.00 79.56 176 ARG A C 1
ATOM 1405 O O . ARG A 1 176 ? 15.379 -5.120 -21.050 1.00 79.56 176 ARG A O 1
ATOM 1412 N N . ILE A 1 177 ? 13.386 -4.470 -20.250 1.00 72.44 177 ILE A N 1
ATOM 1413 C CA . ILE A 1 177 ? 12.912 -3.900 -21.519 1.00 72.44 177 ILE A CA 1
ATOM 1414 C C . ILE A 1 177 ? 13.682 -2.618 -21.844 1.00 72.44 177 ILE A C 1
ATOM 1416 O O . ILE A 1 177 ? 14.120 -2.442 -22.983 1.00 72.44 177 ILE A O 1
ATOM 1420 N N . GLU A 1 178 ? 13.872 -1.753 -20.849 1.00 72.31 178 GLU A N 1
ATOM 1421 C CA . GLU A 1 178 ? 14.615 -0.503 -20.994 1.00 72.31 178 GLU A CA 1
ATOM 1422 C C . GLU A 1 178 ? 16.061 -0.772 -21.429 1.00 72.31 178 GLU A C 1
ATOM 1424 O O . GLU A 1 178 ? 16.468 -0.295 -22.491 1.00 72.31 178 GLU A O 1
ATOM 1429 N N . ALA A 1 179 ? 16.772 -1.665 -20.736 1.00 78.12 179 ALA A N 1
ATOM 1430 C CA . ALA A 1 179 ? 18.136 -2.064 -21.085 1.00 78.12 179 ALA A CA 1
ATOM 1431 C C . ALA A 1 179 ? 18.250 -2.617 -22.518 1.00 78.12 179 ALA A C 1
ATOM 1433 O O . ALA A 1 179 ? 19.184 -2.295 -23.256 1.00 78.12 179 ALA A O 1
ATOM 1434 N N . ARG A 1 180 ? 17.271 -3.420 -22.963 1.00 74.50 180 ARG A N 1
ATOM 1435 C CA . ARG A 1 180 ? 17.259 -3.951 -24.336 1.00 74.50 180 ARG A CA 1
ATOM 1436 C C . ARG A 1 180 ? 17.083 -2.847 -25.379 1.00 74.50 180 ARG A C 1
ATOM 1438 O O . ARG A 1 180 ? 17.719 -2.901 -26.430 1.00 74.50 180 ARG A O 1
ATOM 1445 N N . SER A 1 181 ? 16.235 -1.859 -25.102 1.00 69.25 181 SER A N 1
ATOM 1446 C CA . SER A 1 181 ? 16.017 -0.723 -26.005 1.00 69.25 181 SER A CA 1
ATOM 1447 C C . SER A 1 181 ? 17.238 0.201 -26.090 1.00 69.25 181 SER A C 1
ATOM 1449 O O . SER A 1 181 ? 17.582 0.678 -27.174 1.00 69.25 181 SER A O 1
ATOM 1451 N N . GLU A 1 182 ? 17.948 0.389 -24.976 1.00 72.56 182 GLU A N 1
ATOM 1452 C CA . GLU A 1 182 ? 19.195 1.156 -24.923 1.00 72.56 182 GLU A CA 1
ATOM 1453 C C . GLU A 1 182 ? 20.291 0.501 -25.756 1.00 72.56 182 GLU A C 1
ATOM 1455 O O . GLU A 1 182 ? 20.910 1.165 -26.587 1.00 72.56 182 GLU A O 1
ATOM 1460 N N . ALA A 1 183 ? 20.475 -0.812 -25.598 1.00 76.19 183 ALA A N 1
ATOM 1461 C CA . ALA A 1 183 ? 21.460 -1.572 -26.357 1.00 76.19 183 ALA A CA 1
ATOM 1462 C C . ALA A 1 183 ? 21.186 -1.525 -27.869 1.00 76.19 183 ALA A C 1
ATOM 1464 O O . ALA A 1 183 ? 22.116 -1.375 -28.658 1.00 76.19 183 ALA A O 1
ATOM 1465 N N . GLN A 1 184 ? 19.916 -1.599 -28.283 1.00 72.88 184 GLN A N 1
ATOM 1466 C CA . GLN A 1 184 ? 19.538 -1.481 -29.696 1.00 72.88 184 GLN A CA 1
ATOM 1467 C C . GLN A 1 184 ? 19.800 -0.081 -30.259 1.00 72.88 184 GLN A C 1
ATOM 1469 O O . GLN A 1 184 ? 20.333 0.042 -31.360 1.00 72.88 184 GLN A O 1
ATOM 1474 N N . THR A 1 185 ? 19.465 0.968 -29.504 1.00 74.50 185 THR A N 1
ATOM 1475 C CA . THR A 1 185 ? 19.676 2.358 -29.941 1.00 74.50 185 THR A CA 1
ATOM 1476 C C . THR A 1 185 ? 21.167 2.673 -30.046 1.00 74.50 185 THR A C 1
ATOM 1478 O O . THR A 1 185 ? 21.617 3.204 -31.059 1.00 74.50 185 THR A O 1
ATOM 1481 N N . ASN A 1 186 ? 21.954 2.269 -29.044 1.00 76.69 186 ASN A N 1
ATOM 1482 C CA . ASN A 1 186 ? 23.407 2.419 -29.072 1.00 76.69 186 ASN A CA 1
ATOM 1483 C C . ASN A 1 186 ? 24.028 1.589 -30.200 1.00 76.69 186 ASN A C 1
ATOM 1485 O O . ASN A 1 186 ? 24.906 2.084 -30.898 1.00 76.69 186 ASN A O 1
ATOM 1489 N N . GLY A 1 187 ? 23.551 0.363 -30.429 1.00 79.88 187 GLY A N 1
ATOM 1490 C CA . GLY A 1 187 ? 24.003 -0.476 -31.539 1.00 79.88 187 GLY A CA 1
ATOM 1491 C C . GLY A 1 187 ? 23.763 0.170 -32.904 1.00 79.88 187 GLY A C 1
ATOM 1492 O O . GLY A 1 187 ? 24.652 0.143 -33.749 1.00 79.88 187 GLY A O 1
ATOM 1493 N N . LEU A 1 188 ? 22.607 0.810 -33.107 1.00 83.94 188 LEU A N 1
ATOM 1494 C CA . LEU A 1 188 ? 22.307 1.534 -34.344 1.00 83.94 188 LEU A CA 1
ATOM 1495 C C . LEU A 1 188 ? 23.219 2.757 -34.531 1.00 83.94 188 LEU A C 1
ATOM 1497 O O . LEU A 1 188 ? 23.707 2.986 -35.636 1.00 83.94 188 LEU A O 1
ATOM 1501 N N . LEU A 1 189 ? 23.490 3.509 -33.459 1.00 83.88 189 LEU A N 1
ATOM 1502 C CA . LEU A 1 189 ? 24.421 4.644 -33.491 1.00 83.88 189 LEU A CA 1
ATOM 1503 C C . LEU A 1 189 ? 25.850 4.194 -33.829 1.00 83.88 189 LEU A C 1
ATOM 1505 O O . LEU A 1 189 ? 26.485 4.779 -34.705 1.00 83.88 189 LEU A O 1
ATOM 1509 N N . TRP A 1 190 ? 26.336 3.124 -33.192 1.00 86.19 190 TRP A N 1
ATOM 1510 C CA . TRP A 1 190 ? 27.647 2.540 -33.488 1.00 86.19 190 TRP A CA 1
ATOM 1511 C C . TRP A 1 190 ? 27.727 1.963 -34.904 1.00 86.19 190 TRP A C 1
ATOM 1513 O O . TRP A 1 190 ? 28.746 2.130 -35.568 1.00 86.19 190 TRP A O 1
ATOM 1523 N N . ALA A 1 191 ? 26.656 1.338 -35.398 1.00 89.50 191 ALA A N 1
ATOM 1524 C CA . ALA A 1 191 ? 26.582 0.857 -36.774 1.00 89.50 191 ALA A CA 1
ATOM 1525 C C . ALA A 1 191 ? 26.625 2.013 -37.786 1.00 89.50 191 ALA A C 1
ATOM 1527 O O . ALA A 1 191 ? 27.339 1.921 -38.783 1.00 89.50 191 ALA A O 1
ATOM 1528 N N . GLY A 1 192 ? 25.921 3.118 -37.512 1.00 88.50 192 GLY A N 1
ATOM 1529 C CA . GLY A 1 192 ? 25.990 4.337 -38.321 1.00 88.50 192 GLY A CA 1
ATOM 1530 C C . GLY A 1 192 ? 27.397 4.939 -38.344 1.00 88.50 192 GLY A C 1
ATOM 1531 O O . GLY A 1 192 ? 27.899 5.282 -39.413 1.00 88.50 192 GLY A O 1
ATOM 1532 N N . LEU A 1 193 ? 28.068 4.994 -37.188 1.00 89.12 193 LEU A N 1
ATOM 1533 C CA . LEU A 1 193 ? 29.454 5.455 -37.092 1.00 89.12 193 LEU A CA 1
ATOM 1534 C C . LEU A 1 193 ? 30.408 4.553 -37.889 1.00 89.12 193 LEU A C 1
ATOM 1536 O O . LEU A 1 193 ? 31.207 5.055 -38.673 1.00 89.12 193 LEU A O 1
ATOM 1540 N N . ALA A 1 194 ? 30.288 3.231 -37.742 1.00 94.56 194 ALA A N 1
ATOM 1541 C CA . ALA A 1 194 ? 31.110 2.269 -38.471 1.00 94.56 194 ALA A CA 1
ATOM 1542 C C . ALA A 1 194 ? 30.911 2.377 -39.991 1.00 94.56 194 ALA A C 1
ATOM 1544 O O . ALA A 1 194 ? 31.888 2.363 -40.738 1.00 94.56 194 ALA A O 1
ATOM 1545 N N . LEU A 1 195 ? 29.665 2.540 -40.451 1.00 92.50 195 LEU A N 1
ATOM 1546 C CA . LEU A 1 195 ? 29.349 2.725 -41.867 1.00 92.50 195 LEU A CA 1
ATOM 1547 C C . LEU A 1 195 ? 30.000 3.996 -42.423 1.00 92.50 195 LEU A C 1
ATOM 1549 O O . LEU A 1 195 ? 30.633 3.934 -43.474 1.00 92.50 195 LEU A O 1
ATOM 1553 N N . LEU A 1 196 ? 29.921 5.118 -41.699 1.00 89.56 196 LEU A N 1
ATOM 1554 C CA . LEU A 1 196 ? 30.572 6.371 -42.095 1.00 89.56 196 LEU A CA 1
ATOM 1555 C C . LEU A 1 196 ? 32.103 6.250 -42.113 1.00 89.56 196 LEU A C 1
ATOM 1557 O O . LEU A 1 196 ? 32.748 6.758 -43.030 1.00 89.56 196 LEU A O 1
ATOM 1561 N N . SER A 1 197 ? 32.694 5.543 -41.145 1.00 93.81 197 SER A N 1
ATOM 1562 C CA . SER A 1 197 ? 34.138 5.286 -41.119 1.00 93.81 197 SER A CA 1
ATOM 1563 C C . SER A 1 197 ? 34.596 4.423 -42.298 1.00 93.81 197 SER A C 1
ATOM 1565 O O . SER A 1 197 ? 35.585 4.758 -42.949 1.00 93.81 197 SER A O 1
ATOM 1567 N N . ILE A 1 198 ? 33.868 3.347 -42.614 1.00 94.44 198 ILE A N 1
ATOM 1568 C CA . ILE A 1 198 ? 34.159 2.482 -43.769 1.00 94.44 198 ILE A CA 1
ATOM 1569 C C . ILE A 1 198 ? 34.007 3.271 -45.071 1.00 94.44 198 ILE A C 1
ATOM 1571 O O . ILE A 1 198 ? 34.868 3.189 -45.944 1.00 94.44 198 ILE A O 1
ATOM 1575 N N . GLN A 1 199 ? 32.944 4.068 -45.188 1.00 91.31 199 GLN A N 1
ATOM 1576 C CA . GLN A 1 199 ? 32.692 4.914 -46.349 1.00 91.31 199 GLN A CA 1
ATOM 1577 C C . GLN A 1 199 ? 33.839 5.912 -46.577 1.00 91.31 199 GLN A C 1
ATOM 1579 O O . GLN A 1 199 ? 34.330 6.034 -47.698 1.00 91.31 199 GLN A O 1
ATOM 1584 N N . GLY A 1 200 ? 34.306 6.586 -45.522 1.00 89.75 200 GLY A N 1
ATOM 1585 C CA . GLY A 1 200 ? 35.448 7.500 -45.598 1.00 89.75 200 GLY A CA 1
ATOM 1586 C C . GLY A 1 200 ? 36.754 6.795 -45.976 1.00 89.75 200 GLY A C 1
ATOM 1587 O O . GLY A 1 200 ? 37.487 7.279 -46.836 1.00 89.75 200 GLY A O 1
ATOM 1588 N N . GLY A 1 201 ? 37.019 5.621 -45.394 1.00 92.31 201 GLY A N 1
ATOM 1589 C CA . GLY A 1 201 ? 38.201 4.816 -45.714 1.00 92.31 201 GLY A CA 1
ATOM 1590 C C . GLY A 1 201 ? 38.210 4.300 -47.156 1.00 92.31 201 GLY A C 1
ATOM 1591 O O . GLY A 1 201 ? 39.244 4.354 -47.819 1.00 92.31 201 GLY A O 1
ATOM 1592 N N . ALA A 1 202 ? 37.059 3.856 -47.669 1.00 89.19 202 ALA A N 1
ATOM 1593 C CA . ALA A 1 202 ? 36.918 3.413 -49.055 1.00 89.19 202 ALA A CA 1
ATOM 1594 C C . ALA A 1 202 ? 37.176 4.562 -50.038 1.00 89.19 202 ALA A C 1
ATOM 1596 O O . ALA A 1 202 ? 37.918 4.387 -51.003 1.00 89.19 202 ALA A O 1
ATOM 1597 N N . LEU A 1 203 ? 36.620 5.748 -49.769 1.00 87.69 203 LEU A N 1
ATOM 1598 C CA . LEU A 1 203 ? 36.879 6.938 -50.579 1.00 87.69 203 LEU A CA 1
ATOM 1599 C C . LEU A 1 203 ? 38.365 7.311 -50.567 1.00 87.69 203 LEU A C 1
ATOM 1601 O O . LEU A 1 203 ? 38.934 7.497 -51.637 1.00 87.69 203 LEU A O 1
ATOM 1605 N N . ALA A 1 204 ? 39.003 7.326 -49.392 1.00 87.50 204 ALA A N 1
ATOM 1606 C CA . ALA A 1 204 ? 40.431 7.610 -49.256 1.00 87.50 204 ALA A CA 1
ATOM 1607 C C . ALA A 1 204 ? 41.306 6.614 -50.044 1.00 87.50 204 ALA A C 1
ATOM 1609 O O . ALA A 1 204 ? 42.233 7.011 -50.754 1.00 87.50 204 ALA A O 1
ATOM 1610 N N . TRP A 1 205 ? 40.978 5.319 -49.976 1.00 89.31 205 TRP A N 1
ATOM 1611 C CA . TRP A 1 205 ? 41.650 4.277 -50.753 1.00 89.31 205 TRP A CA 1
ATOM 1612 C C . TRP A 1 205 ? 41.509 4.505 -52.262 1.00 89.31 205 TRP A C 1
ATOM 1614 O O . TRP A 1 205 ? 42.512 4.506 -52.979 1.00 89.31 205 TRP A O 1
ATOM 1624 N N . PHE A 1 206 ? 40.287 4.747 -52.748 1.00 85.44 206 PHE A N 1
ATOM 1625 C CA . PHE A 1 206 ? 40.046 4.996 -54.170 1.00 85.44 206 PHE A CA 1
ATOM 1626 C C . PHE A 1 206 ? 40.772 6.245 -54.671 1.00 85.44 206 PHE A C 1
ATOM 1628 O O . PHE A 1 206 ? 41.346 6.185 -55.754 1.00 85.44 206 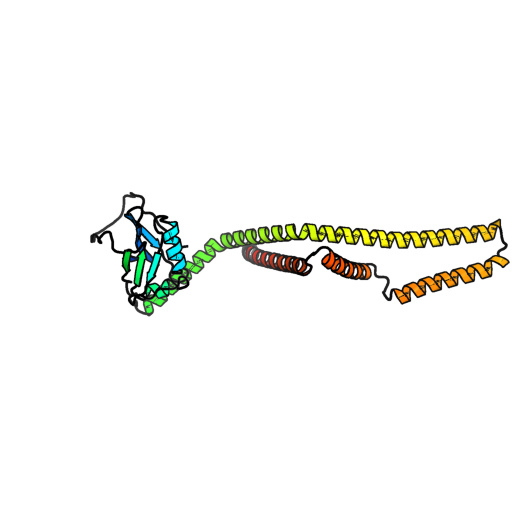PHE A O 1
ATOM 1635 N N . THR A 1 207 ? 40.815 7.326 -53.885 1.00 85.81 207 THR A N 1
ATOM 1636 C CA . THR A 1 207 ? 41.475 8.584 -54.276 1.00 85.81 207 THR A CA 1
ATOM 1637 C C . THR A 1 207 ? 43.002 8.522 -54.305 1.00 85.81 207 THR A C 1
ATOM 1639 O O . THR A 1 207 ? 43.620 9.338 -54.983 1.00 85.81 207 THR A O 1
ATOM 1642 N N . TRP A 1 208 ? 43.629 7.606 -53.558 1.00 81.50 208 TRP A N 1
ATOM 1643 C CA . TRP A 1 208 ? 45.095 7.526 -53.477 1.00 81.50 208 TRP A CA 1
ATOM 1644 C C . TRP A 1 208 ? 45.706 6.389 -54.289 1.00 81.50 208 TRP A C 1
ATOM 1646 O O . TRP A 1 208 ? 46.824 6.542 -54.774 1.00 81.50 208 TRP A O 1
ATOM 1656 N N . TRP A 1 209 ? 45.004 5.264 -54.445 1.00 80.38 209 TRP A N 1
ATOM 1657 C CA . TRP A 1 209 ? 45.575 4.066 -55.069 1.00 80.38 209 TRP A CA 1
ATOM 1658 C C . TRP A 1 209 ? 45.012 3.728 -56.450 1.00 80.38 209 TRP A C 1
ATOM 1660 O O . TRP A 1 209 ? 45.711 3.078 -57.222 1.00 80.38 209 TRP A O 1
ATOM 1670 N N . VAL A 1 210 ? 43.772 4.118 -56.771 1.00 79.00 210 VAL A N 1
ATOM 1671 C CA . VAL A 1 210 ? 43.066 3.586 -57.955 1.00 79.00 210 VAL A CA 1
ATOM 1672 C C . VAL A 1 210 ? 42.653 4.674 -58.945 1.00 79.00 210 VAL A C 1
ATOM 1674 O O . VAL A 1 210 ? 42.840 4.502 -60.147 1.00 79.00 210 VAL A O 1
ATOM 1677 N N . TYR A 1 211 ? 42.108 5.791 -58.465 1.00 77.12 211 TYR A N 1
ATOM 1678 C CA . TYR A 1 211 ? 41.550 6.856 -59.295 1.00 77.12 211 TYR A CA 1
ATOM 1679 C C . TYR A 1 211 ? 42.116 8.216 -58.891 1.00 77.12 211 TYR A C 1
ATOM 1681 O O . TYR A 1 211 ? 42.269 8.513 -57.708 1.00 77.12 211 TYR A O 1
ATOM 1689 N N . SER A 1 212 ? 42.396 9.072 -59.875 1.00 79.25 212 SER A N 1
ATOM 1690 C CA . SER A 1 212 ? 42.724 10.475 -59.616 1.00 79.25 212 SER A CA 1
ATOM 1691 C C . SER A 1 212 ? 41.508 11.233 -59.076 1.00 79.25 212 SER A C 1
ATOM 1693 O O . SER A 1 212 ? 40.360 10.901 -59.375 1.00 79.25 212 SER A O 1
ATOM 1695 N N . TRP A 1 213 ? 41.778 12.280 -58.295 1.00 80.19 213 TRP A N 1
ATOM 1696 C CA . TRP A 1 213 ? 40.766 13.088 -57.605 1.00 80.19 213 TRP A CA 1
ATOM 1697 C C . TRP A 1 213 ? 39.673 13.644 -58.540 1.00 80.19 213 TRP A C 1
ATOM 1699 O O . TRP A 1 213 ? 38.503 13.627 -58.172 1.00 80.19 213 TRP A O 1
ATOM 1709 N N . ASP A 1 214 ? 40.036 13.998 -59.774 1.00 81.81 214 ASP A N 1
ATOM 1710 C CA . ASP A 1 214 ? 39.144 14.535 -60.818 1.00 81.81 214 ASP A CA 1
ATOM 1711 C C . ASP A 1 214 ? 37.959 13.603 -61.170 1.00 81.81 214 ASP A C 1
ATOM 1713 O O . ASP A 1 214 ? 36.852 14.049 -61.452 1.00 81.81 214 ASP A O 1
ATOM 1717 N N . ILE A 1 215 ? 38.143 12.279 -61.078 1.00 82.19 215 ILE A N 1
ATOM 1718 C CA . ILE A 1 215 ? 37.076 11.292 -61.340 1.00 82.19 215 ILE A CA 1
ATOM 1719 C C . ILE A 1 215 ? 36.198 11.069 -60.094 1.00 82.19 215 ILE A C 1
ATOM 1721 O O . ILE A 1 215 ? 35.013 10.744 -60.202 1.00 82.19 215 ILE A O 1
ATOM 1725 N N . MET A 1 216 ? 36.767 11.239 -58.896 1.00 85.50 216 MET A N 1
ATOM 1726 C CA . MET A 1 216 ? 36.094 10.973 -57.618 1.00 85.50 216 MET A CA 1
ATOM 1727 C C . MET A 1 216 ? 35.280 12.163 -57.100 1.00 85.50 216 MET A C 1
ATOM 1729 O O . MET A 1 216 ? 34.350 11.961 -56.315 1.00 85.50 216 MET A O 1
ATOM 1733 N N . GLU A 1 217 ? 35.587 13.379 -57.547 1.00 84.81 217 GLU A N 1
ATOM 1734 C CA . GLU A 1 217 ? 34.888 14.611 -57.177 1.00 84.81 217 GLU A CA 1
ATOM 1735 C C . GLU A 1 217 ? 33.351 14.479 -57.289 1.00 84.81 217 GLU A C 1
ATOM 1737 O O . GLU A 1 217 ? 32.683 14.517 -56.248 1.00 84.81 217 GLU A O 1
ATOM 1742 N N . PRO A 1 218 ? 32.748 14.192 -58.463 1.00 88.81 218 PRO A N 1
ATOM 1743 C CA . PRO A 1 218 ? 31.290 14.085 -58.581 1.00 88.81 218 PRO A CA 1
ATOM 1744 C C . PRO A 1 218 ? 30.701 12.943 -57.739 1.00 88.81 218 PRO A C 1
ATOM 1746 O O . PRO A 1 218 ? 29.603 13.070 -57.194 1.00 88.81 218 PRO A O 1
ATOM 1749 N N . VAL A 1 219 ? 31.434 11.838 -57.575 1.00 87.00 219 VAL A N 1
ATOM 1750 C CA . VAL A 1 219 ? 30.986 10.672 -56.796 1.00 87.00 219 VAL A CA 1
ATOM 1751 C C . VAL A 1 219 ? 30.839 11.030 -55.316 1.00 87.00 219 VAL A C 1
ATOM 1753 O O . VAL A 1 219 ? 29.831 10.696 -54.690 1.00 87.00 219 VAL A O 1
ATOM 1756 N N . THR A 1 220 ? 31.804 11.759 -54.752 1.00 89.12 220 THR A N 1
ATOM 1757 C CA . THR A 1 220 ? 31.739 12.200 -53.350 1.00 89.12 220 THR A CA 1
ATOM 1758 C C . THR A 1 220 ? 30.612 13.204 -53.099 1.00 89.12 220 THR A C 1
ATOM 1760 O O . THR A 1 220 ? 29.954 13.131 -52.054 1.00 89.12 220 THR A O 1
ATOM 1763 N N . TYR A 1 221 ? 30.316 14.074 -54.072 1.00 89.75 221 TYR A N 1
ATOM 1764 C CA . TYR A 1 221 ? 29.170 14.983 -54.013 1.00 89.75 221 TYR A CA 1
ATOM 1765 C C . TYR A 1 221 ? 27.841 14.223 -53.950 1.00 89.75 221 TYR A C 1
ATOM 1767 O O . TYR A 1 221 ? 27.032 14.485 -53.055 1.00 89.75 221 TYR A O 1
ATOM 1775 N N . PHE A 1 222 ? 27.630 13.237 -54.831 1.00 92.88 222 PHE A N 1
ATOM 1776 C CA . PHE A 1 222 ? 26.408 12.425 -54.818 1.00 92.88 222 PHE A CA 1
ATOM 1777 C C . PHE A 1 222 ? 26.241 11.644 -53.516 1.00 92.88 222 PHE A C 1
ATOM 1779 O O . PHE A 1 222 ? 25.140 11.588 -52.970 1.00 92.88 222 PHE A O 1
ATOM 1786 N N . ILE A 1 223 ? 27.326 11.079 -52.988 1.00 90.94 223 ILE A N 1
ATOM 1787 C CA . ILE A 1 223 ? 27.303 10.328 -51.731 1.00 90.94 223 ILE A CA 1
ATOM 1788 C C . ILE A 1 223 ? 26.971 11.239 -50.539 1.00 90.94 223 ILE A C 1
ATOM 1790 O O . ILE A 1 223 ? 26.170 10.868 -49.680 1.00 90.94 223 ILE A O 1
ATOM 1794 N N . THR A 1 224 ? 27.548 12.441 -50.484 1.00 90.69 224 THR A N 1
ATOM 1795 C CA . THR A 1 224 ? 27.268 13.409 -49.412 1.00 90.69 224 THR A CA 1
ATOM 1796 C C . THR A 1 224 ? 25.811 13.854 -49.460 1.00 90.69 224 THR A C 1
ATOM 1798 O O . THR A 1 224 ? 25.121 13.827 -48.440 1.00 90.69 224 THR A O 1
ATOM 1801 N N . PHE A 1 225 ? 25.311 14.175 -50.656 1.00 92.69 225 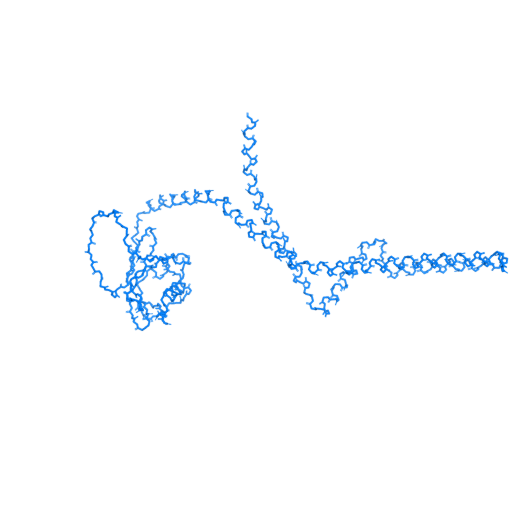PHE A N 1
ATOM 1802 C CA . PHE A 1 225 ? 23.912 14.530 -50.857 1.00 92.69 225 PHE A CA 1
ATOM 1803 C C . PHE A 1 225 ? 22.967 13.377 -50.486 1.00 92.69 225 PHE A C 1
ATOM 1805 O O . PHE A 1 225 ? 21.969 13.600 -49.803 1.00 92.69 225 PHE A O 1
ATOM 1812 N N . ALA A 1 226 ? 23.304 12.136 -50.854 1.00 92.81 226 ALA A N 1
ATOM 1813 C CA . ALA A 1 226 ? 22.538 10.950 -50.478 1.00 92.81 226 ALA A CA 1
ATOM 1814 C C . ALA A 1 226 ? 22.498 10.747 -48.954 1.00 92.81 226 ALA A C 1
ATOM 1816 O O . ALA A 1 226 ? 21.422 10.527 -48.400 1.00 92.81 226 ALA A O 1
ATOM 1817 N N . ASN A 1 227 ? 23.630 10.895 -48.258 1.00 91.38 227 ASN A N 1
ATOM 1818 C CA . ASN A 1 227 ? 23.688 10.814 -46.795 1.00 91.38 227 ASN A CA 1
ATOM 1819 C C . ASN A 1 227 ? 22.843 11.907 -46.125 1.00 91.38 227 ASN A C 1
ATOM 1821 O O . ASN A 1 227 ? 22.077 11.616 -45.204 1.00 91.38 227 ASN A O 1
ATOM 1825 N N . SER A 1 228 ? 22.916 13.150 -46.613 1.00 90.88 228 SER A N 1
ATOM 1826 C CA . SER A 1 228 ? 22.058 14.241 -46.137 1.00 90.88 228 SER A CA 1
ATOM 1827 C C . SER A 1 228 ? 20.576 13.963 -46.402 1.00 90.88 228 SER A C 1
ATOM 1829 O O . SER A 1 228 ? 19.751 14.197 -45.520 1.00 90.88 228 SER A O 1
ATOM 1831 N N . MET A 1 229 ? 20.230 13.412 -47.570 1.00 93.25 229 MET A N 1
ATOM 1832 C CA . MET A 1 229 ? 18.855 13.049 -47.919 1.00 93.25 229 MET A CA 1
ATOM 1833 C C . MET A 1 229 ? 18.314 11.941 -47.012 1.00 93.25 229 MET A C 1
ATOM 1835 O O . MET A 1 229 ? 17.179 12.038 -46.555 1.00 93.25 229 MET A O 1
ATOM 1839 N N . VAL A 1 230 ? 19.119 10.923 -46.694 1.00 89.88 230 VAL A N 1
ATOM 1840 C CA . VAL A 1 230 ? 18.750 9.857 -45.747 1.00 89.88 230 VAL A CA 1
ATOM 1841 C C . VAL A 1 230 ? 18.559 10.414 -44.337 1.00 89.88 230 VAL A C 1
ATOM 1843 O O . VAL A 1 230 ? 17.571 10.079 -43.686 1.00 89.88 230 VAL A O 1
ATOM 1846 N N . PHE A 1 231 ? 19.444 11.302 -43.874 1.00 85.81 231 PHE A N 1
ATOM 1847 C CA . PHE A 1 231 ? 19.305 11.953 -42.569 1.00 85.81 231 PHE A CA 1
ATOM 1848 C C . PHE A 1 231 ? 18.027 12.804 -42.488 1.00 85.81 231 PHE A C 1
ATOM 1850 O O . PHE A 1 231 ? 17.272 12.709 -41.519 1.00 85.81 231 PHE A O 1
ATOM 1857 N N . PHE A 1 232 ? 17.727 13.571 -43.539 1.00 87.25 232 PHE A N 1
ATOM 1858 C CA . PHE A 1 232 ? 16.488 14.343 -43.643 1.00 87.25 232 PHE A CA 1
ATOM 1859 C C . PHE A 1 232 ? 15.242 13.458 -43.748 1.00 87.25 232 PHE A C 1
ATOM 1861 O O . PHE A 1 232 ? 14.247 13.731 -43.080 1.00 87.25 232 PHE A O 1
ATOM 1868 N N . ALA A 1 233 ? 15.273 12.388 -44.543 1.00 87.50 233 ALA A N 1
ATOM 1869 C CA . ALA A 1 233 ? 14.168 11.439 -44.652 1.00 87.50 233 ALA A CA 1
ATOM 1870 C C . ALA A 1 233 ? 13.893 10.761 -43.303 1.00 87.50 233 ALA A C 1
ATOM 1872 O O . ALA A 1 233 ? 12.742 10.683 -42.873 1.00 87.50 233 ALA A O 1
ATOM 1873 N N . TYR A 1 234 ? 14.949 10.352 -42.595 1.00 81.69 234 TYR A N 1
ATOM 1874 C CA . TYR A 1 234 ? 14.849 9.841 -41.234 1.00 81.69 234 TYR A CA 1
ATOM 1875 C C . TYR A 1 234 ? 14.232 10.879 -40.289 1.00 81.69 234 TYR A C 1
ATOM 1877 O O . TYR A 1 234 ? 13.322 10.541 -39.536 1.00 81.69 234 TYR A O 1
ATOM 1885 N N . PHE A 1 235 ? 14.646 12.146 -40.364 1.00 78.19 235 PHE A N 1
ATOM 1886 C CA . PHE A 1 235 ? 14.064 13.232 -39.570 1.00 78.19 235 PHE A CA 1
ATOM 1887 C C . PHE A 1 235 ? 12.569 13.453 -39.870 1.00 78.19 235 PHE A C 1
ATOM 1889 O O . PHE A 1 235 ? 11.760 13.546 -38.946 1.00 78.19 235 PHE A O 1
ATOM 1896 N N . ILE A 1 236 ? 12.171 13.463 -41.148 1.00 82.31 236 ILE A N 1
ATOM 1897 C CA . ILE A 1 236 ? 10.772 13.637 -41.579 1.00 82.31 236 ILE A CA 1
ATOM 1898 C C . ILE A 1 236 ? 9.892 12.466 -41.130 1.00 82.31 236 ILE A C 1
ATOM 1900 O O . ILE A 1 236 ? 8.749 12.686 -40.728 1.00 82.31 236 ILE A O 1
ATOM 1904 N N . VAL A 1 237 ? 10.401 11.235 -41.200 1.00 75.25 237 VAL A N 1
ATOM 1905 C CA . VAL A 1 237 ? 9.674 10.036 -40.756 1.00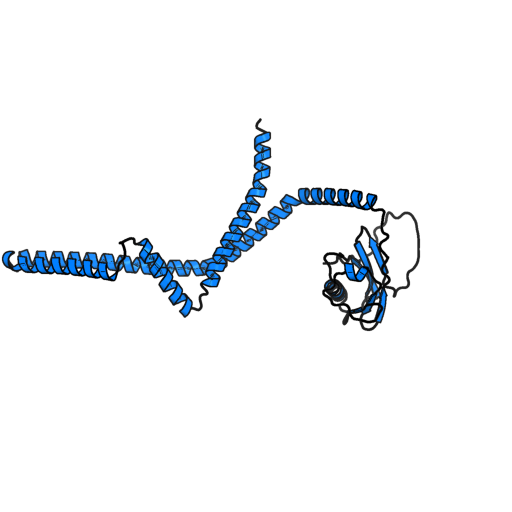 75.25 237 VAL A CA 1
ATOM 1906 C C . VAL A 1 237 ? 9.591 9.980 -39.232 1.00 75.25 237 VAL A C 1
ATOM 1908 O O . VAL A 1 237 ? 8.549 9.624 -38.685 1.00 75.25 237 VAL A O 1
ATOM 1911 N N . THR A 1 238 ? 10.666 10.358 -38.540 1.00 67.31 238 THR A N 1
ATOM 1912 C CA . THR A 1 238 ? 10.758 10.236 -37.080 1.00 67.31 238 THR A CA 1
ATOM 1913 C C . THR A 1 238 ? 10.044 11.385 -36.358 1.00 67.31 238 THR A C 1
ATOM 1915 O O . THR A 1 238 ? 9.559 11.163 -35.255 1.00 67.31 238 THR A O 1
ATOM 1918 N N . ARG A 1 239 ? 9.896 12.578 -36.972 1.00 55.66 239 ARG A N 1
ATOM 1919 C CA . ARG A 1 239 ? 9.133 13.744 -36.452 1.00 55.66 239 ARG A CA 1
ATOM 1920 C C . ARG A 1 239 ? 9.333 14.006 -34.953 1.00 55.66 239 ARG A C 1
ATOM 1922 O O . ARG A 1 239 ? 8.379 14.295 -34.229 1.00 55.66 239 ARG A O 1
ATOM 1929 N N . GLN A 1 240 ? 10.568 13.890 -34.475 1.00 52.91 240 GLN A N 1
ATOM 1930 C CA . GLN A 1 240 ? 10.871 14.039 -33.059 1.00 52.91 240 GLN A CA 1
ATOM 1931 C C . GLN A 1 240 ? 12.255 14.644 -32.870 1.00 52.91 240 GLN A C 1
ATOM 1933 O O . GLN A 1 240 ? 13.224 14.197 -33.484 1.00 52.91 240 GLN A O 1
ATOM 1938 N N . ASP A 1 241 ? 12.327 15.651 -32.001 1.00 46.94 241 ASP A N 1
ATOM 1939 C CA . ASP A 1 241 ? 13.587 16.192 -31.510 1.00 46.94 241 ASP A CA 1
ATOM 1940 C C . ASP A 1 241 ? 14.414 15.059 -30.897 1.00 46.94 241 ASP A C 1
ATOM 1942 O O . ASP A 1 241 ? 13.871 14.151 -30.259 1.00 46.94 241 ASP A O 1
ATOM 1946 N N . TYR A 1 242 ? 15.730 15.112 -31.102 1.00 51.19 242 TYR A N 1
ATOM 1947 C CA . TYR A 1 242 ? 16.730 14.099 -30.740 1.00 51.19 242 TYR A CA 1
ATOM 1948 C C . TYR A 1 242 ? 16.912 13.915 -29.216 1.00 51.19 242 TYR A C 1
ATOM 1950 O O . TYR A 1 242 ? 17.999 13.625 -28.721 1.00 51.19 242 TYR A O 1
ATOM 1958 N N . THR A 1 243 ? 15.851 14.080 -28.432 1.00 52.62 243 THR A N 1
ATOM 1959 C CA . THR A 1 243 ? 15.853 13.854 -26.996 1.00 52.62 243 THR A CA 1
ATOM 1960 C C . THR A 1 243 ? 15.623 12.368 -26.741 1.00 52.62 243 THR A C 1
ATOM 1962 O O . THR A 1 243 ? 14.496 11.869 -26.704 1.00 52.62 243 THR A O 1
ATOM 1965 N N . TYR A 1 244 ? 16.732 11.659 -26.534 1.00 54.34 244 TYR A N 1
ATOM 1966 C CA . TYR A 1 244 ? 16.827 10.240 -26.171 1.00 54.34 244 TYR A CA 1
ATOM 1967 C C . TYR A 1 244 ? 15.805 9.790 -25.100 1.00 54.34 244 TYR A C 1
ATOM 1969 O O . TYR A 1 244 ? 15.311 8.663 -25.140 1.00 54.34 244 TYR A O 1
ATOM 1977 N N . SER A 1 245 ? 15.409 10.676 -24.179 1.00 54.91 245 SER A N 1
ATOM 1978 C CA . SER A 1 245 ? 14.425 10.383 -23.126 1.00 54.91 245 SER A CA 1
ATOM 1979 C C . SER A 1 245 ? 12.965 10.320 -23.610 1.00 54.91 245 SER A C 1
ATOM 1981 O O . SER A 1 245 ? 12.174 9.525 -23.091 1.00 54.91 245 SER A O 1
ATOM 1983 N N . ALA A 1 246 ? 12.584 11.100 -24.626 1.00 54.25 246 ALA A N 1
ATOM 1984 C CA . ALA A 1 246 ? 11.206 11.153 -25.121 1.00 54.25 246 ALA A CA 1
ATOM 1985 C C . ALA A 1 246 ? 10.849 9.915 -25.961 1.00 54.25 246 ALA A C 1
ATOM 1987 O O . ALA A 1 246 ? 9.743 9.376 -25.851 1.00 54.25 246 ALA A O 1
ATOM 1988 N N . ILE A 1 247 ? 11.811 9.418 -26.747 1.00 55.78 247 ILE A N 1
ATOM 1989 C CA . ILE A 1 247 ? 11.660 8.190 -27.541 1.00 55.78 247 ILE A CA 1
ATOM 1990 C C . ILE A 1 247 ? 11.538 6.987 -26.604 1.00 55.78 247 ILE A C 1
ATOM 1992 O O . ILE A 1 247 ? 10.592 6.212 -26.739 1.00 55.78 247 ILE A O 1
ATOM 1996 N N . LYS A 1 248 ? 12.402 6.883 -25.584 1.00 59.34 248 LYS A N 1
ATOM 1997 C CA . LYS A 1 248 ? 12.324 5.821 -24.567 1.00 59.34 248 LYS A CA 1
ATOM 1998 C C . LYS A 1 248 ? 10.959 5.745 -23.908 1.00 59.34 248 LYS A C 1
ATOM 2000 O O . LYS A 1 248 ? 10.381 4.669 -23.839 1.00 59.34 248 LYS A O 1
ATOM 2005 N N . THR A 1 249 ? 10.421 6.883 -23.477 1.00 58.09 249 THR A N 1
ATOM 2006 C CA . THR A 1 249 ? 9.147 6.926 -22.748 1.00 58.09 249 THR A CA 1
ATOM 2007 C C . THR A 1 249 ? 7.982 6.442 -23.616 1.00 58.09 249 THR A C 1
ATOM 2009 O O . THR A 1 249 ? 7.132 5.680 -23.155 1.00 58.09 249 THR A O 1
ATOM 2012 N N . ARG A 1 250 ? 7.960 6.819 -24.901 1.00 63.78 250 ARG A N 1
ATOM 2013 C CA . ARG A 1 250 ? 6.891 6.436 -25.835 1.00 63.78 250 ARG A CA 1
ATOM 2014 C C . ARG A 1 250 ? 7.029 4.997 -26.334 1.00 63.78 250 ARG A C 1
ATOM 2016 O O . ARG A 1 250 ? 6.030 4.279 -26.379 1.00 63.78 250 ARG A O 1
ATOM 2023 N N . GLN A 1 251 ? 8.249 4.563 -26.656 1.00 60.28 251 GLN A N 1
ATOM 2024 C CA . GLN A 1 251 ? 8.551 3.177 -27.028 1.00 60.28 251 GLN A CA 1
ATOM 2025 C C . GLN A 1 251 ? 8.229 2.237 -25.863 1.00 60.28 251 GLN A C 1
ATOM 2027 O O . GLN A 1 251 ? 7.598 1.200 -26.063 1.00 60.28 251 GLN A O 1
ATOM 2032 N N . PHE A 1 252 ? 8.597 2.644 -24.643 1.00 65.44 252 PHE A N 1
ATOM 2033 C CA . PHE A 1 252 ? 8.259 1.950 -23.410 1.00 65.44 252 PHE A CA 1
ATOM 2034 C C . PHE A 1 252 ? 6.747 1.848 -23.250 1.00 65.44 252 PHE A C 1
ATOM 2036 O O . PHE A 1 252 ? 6.252 0.740 -23.113 1.00 65.44 252 PHE A O 1
ATOM 2043 N N . LEU A 1 253 ? 5.999 2.951 -23.354 1.00 68.19 253 LEU A N 1
ATOM 2044 C CA . LEU A 1 253 ? 4.542 2.935 -23.202 1.00 68.19 253 LEU A CA 1
ATOM 2045 C C . LEU A 1 253 ? 3.860 2.031 -24.243 1.00 68.19 253 LEU A C 1
ATOM 2047 O O . LEU A 1 253 ? 3.000 1.221 -23.899 1.00 68.19 253 LEU A O 1
ATOM 2051 N N . HIS A 1 254 ? 4.270 2.122 -25.510 1.00 65.19 254 HIS A N 1
ATOM 2052 C CA . HIS A 1 254 ? 3.701 1.316 -26.590 1.00 65.19 254 HIS A CA 1
ATOM 2053 C C . HIS A 1 254 ? 4.034 -0.176 -26.433 1.00 65.19 254 HIS A C 1
ATOM 2055 O O . HIS A 1 254 ? 3.155 -1.032 -26.555 1.00 65.19 254 HIS A O 1
ATOM 2061 N N . TYR A 1 255 ? 5.291 -0.501 -26.117 1.00 65.31 255 TYR A N 1
ATOM 2062 C CA . TYR A 1 255 ? 5.732 -1.875 -25.886 1.00 65.31 255 TYR A CA 1
ATOM 2063 C C . TYR A 1 255 ? 5.110 -2.456 -24.615 1.00 65.31 255 TYR A C 1
ATOM 2065 O O . TYR A 1 255 ? 4.655 -3.595 -24.636 1.00 65.31 255 TYR A O 1
ATOM 2073 N N . PHE A 1 256 ? 5.008 -1.665 -23.548 1.00 67.12 256 PHE A N 1
ATOM 2074 C CA . PHE A 1 256 ? 4.366 -2.020 -22.286 1.00 67.12 256 PHE A CA 1
ATOM 2075 C C . PHE A 1 256 ? 2.881 -2.323 -22.485 1.00 67.12 256 PHE A C 1
ATOM 2077 O O . PHE A 1 256 ? 2.429 -3.377 -22.053 1.00 67.12 256 PHE A O 1
ATOM 2084 N N . HIS A 1 257 ? 2.140 -1.502 -23.237 1.00 68.31 257 HIS A N 1
ATOM 2085 C CA . HIS A 1 257 ? 0.745 -1.797 -23.585 1.00 68.31 257 HIS A CA 1
ATOM 2086 C C . HIS A 1 257 ? 0.599 -3.038 -24.477 1.00 68.31 257 HIS A C 1
ATOM 2088 O O . HIS A 1 257 ? -0.317 -3.839 -24.280 1.00 68.31 257 HIS A O 1
ATOM 2094 N N . LYS A 1 258 ? 1.492 -3.230 -25.454 1.00 68.94 258 LYS A N 1
ATOM 2095 C CA . LYS A 1 258 ? 1.459 -4.394 -26.354 1.00 68.94 258 LYS A CA 1
ATOM 2096 C C . LYS A 1 258 ? 1.775 -5.697 -25.611 1.00 68.94 258 LYS A C 1
ATOM 2098 O O . LYS A 1 258 ? 1.058 -6.681 -25.773 1.00 68.94 258 LYS A O 1
ATOM 2103 N N . LYS A 1 259 ? 2.806 -5.692 -24.763 1.00 64.62 259 LYS A N 1
ATOM 2104 C CA . LYS A 1 259 ? 3.167 -6.808 -23.878 1.00 64.62 259 LYS A CA 1
ATOM 2105 C C . LYS A 1 259 ? 2.118 -7.051 -22.806 1.00 64.62 259 LYS A C 1
ATOM 2107 O O . LYS A 1 259 ? 1.830 -8.207 -22.526 1.00 64.62 259 LYS A O 1
ATOM 2112 N N . SER A 1 260 ? 1.505 -5.997 -22.276 1.00 61.75 260 SER A N 1
ATOM 2113 C CA . SER A 1 260 ? 0.400 -6.111 -21.328 1.00 61.75 260 SER A CA 1
ATOM 2114 C C . SER A 1 260 ? -0.767 -6.901 -21.901 1.00 61.75 260 SER A C 1
ATOM 2116 O O . SER A 1 260 ? -1.219 -7.859 -21.277 1.00 61.75 260 SER A O 1
ATOM 2118 N N . LYS A 1 261 ? -1.158 -6.596 -23.142 1.00 63.19 261 LYS A N 1
ATOM 2119 C CA . LYS A 1 261 ? -2.195 -7.347 -23.859 1.00 63.19 261 LYS A CA 1
ATOM 2120 C C . LYS A 1 261 ? -1.803 -8.798 -24.152 1.00 63.19 261 LYS A C 1
ATOM 2122 O O . LYS A 1 261 ? -2.664 -9.666 -24.140 1.00 63.19 261 LYS A O 1
ATOM 2127 N N . GLN A 1 262 ? -0.526 -9.074 -24.421 1.00 61.03 262 GLN A N 1
ATOM 2128 C CA . GLN A 1 262 ? -0.056 -10.421 -24.777 1.00 61.03 262 GLN A CA 1
ATOM 2129 C C . GLN A 1 262 ? 0.189 -11.332 -23.566 1.00 61.03 262 GLN A C 1
ATOM 2131 O O . GLN A 1 262 ? -0.026 -12.534 -23.661 1.00 61.03 262 GLN A O 1
ATOM 2136 N N . GLN A 1 263 ? 0.637 -10.779 -22.437 1.00 58.12 263 GLN A N 1
ATOM 2137 C CA . GLN A 1 263 ? 0.975 -11.527 -21.219 1.00 58.12 263 GLN A CA 1
ATOM 2138 C C . GLN A 1 263 ? -0.076 -11.395 -20.101 1.00 58.12 263 GLN A C 1
ATOM 2140 O O . GLN A 1 263 ? 0.199 -11.829 -18.990 1.00 58.12 263 GLN A O 1
ATOM 2145 N N . HIS A 1 264 ? -1.260 -10.819 -20.374 1.00 58.94 264 HIS A N 1
ATOM 2146 C CA . HIS A 1 264 ? -2.285 -10.516 -19.352 1.00 58.94 264 HIS A CA 1
ATOM 2147 C C . HIS A 1 264 ? -1.713 -9.735 -18.156 1.00 58.94 264 HIS A C 1
ATOM 2149 O O . HIS A 1 264 ? -2.123 -9.906 -17.013 1.00 58.94 264 HIS A O 1
ATOM 2155 N N . PHE A 1 265 ? -0.730 -8.875 -18.411 1.00 63.53 265 PHE A N 1
ATOM 2156 C CA . PHE A 1 265 ? -0.180 -8.020 -17.372 1.00 63.53 265 PHE A CA 1
ATOM 2157 C C . PHE A 1 265 ? -1.142 -6.855 -17.190 1.00 63.53 265 PHE A C 1
ATOM 2159 O O . PHE A 1 265 ? -1.313 -6.042 -18.102 1.00 63.53 265 PHE A O 1
ATOM 2166 N N . ASP A 1 266 ? -1.791 -6.783 -16.039 1.00 68.50 266 ASP A N 1
ATOM 2167 C CA . ASP A 1 266 ? -2.792 -5.765 -15.780 1.00 68.50 266 ASP A CA 1
ATOM 2168 C C . ASP A 1 266 ? -2.110 -4.425 -15.443 1.00 68.50 266 ASP A C 1
ATOM 2170 O O . ASP A 1 266 ? -1.671 -4.166 -14.322 1.00 68.50 266 ASP A O 1
ATOM 2174 N N . VAL A 1 267 ? -1.979 -3.555 -16.451 1.00 72.69 267 VAL A N 1
ATOM 2175 C CA . VAL A 1 267 ? -1.461 -2.184 -16.280 1.00 72.69 267 VAL A CA 1
ATOM 2176 C C . VAL A 1 267 ? -2.290 -1.413 -15.255 1.00 72.69 267 VAL A C 1
ATOM 2178 O O . VAL A 1 267 ? -1.749 -0.579 -14.528 1.00 72.69 267 VAL A O 1
ATOM 2181 N N . VAL A 1 268 ? -3.594 -1.696 -15.182 1.00 78.31 268 VAL A N 1
ATOM 2182 C CA . VAL A 1 268 ? -4.491 -1.065 -14.213 1.00 78.31 268 VAL A CA 1
ATOM 2183 C C . VAL A 1 268 ? -4.100 -1.506 -12.809 1.00 78.31 268 VAL A C 1
ATOM 2185 O O . VAL A 1 268 ? -3.971 -0.662 -11.927 1.00 78.31 268 VAL A O 1
ATOM 2188 N N . GLN A 1 269 ? -3.803 -2.793 -12.619 1.00 79.31 269 GLN A N 1
ATOM 2189 C CA . GLN A 1 269 ? -3.295 -3.315 -11.353 1.00 79.31 269 GLN A CA 1
ATOM 2190 C C . GLN A 1 269 ? -1.942 -2.699 -10.972 1.00 79.31 269 GLN A C 1
ATOM 2192 O O . GLN A 1 269 ? -1.774 -2.317 -9.819 1.00 79.31 269 GLN A O 1
ATOM 2197 N N . TYR A 1 270 ? -0.999 -2.544 -11.910 1.00 81.50 270 TYR A N 1
ATOM 2198 C CA . TYR A 1 270 ? 0.296 -1.899 -11.635 1.00 81.50 270 TYR A CA 1
ATOM 2199 C C . TYR A 1 270 ? 0.136 -0.435 -11.206 1.00 81.50 270 TYR A C 1
ATOM 2201 O O . TYR A 1 270 ? 0.717 -0.010 -10.206 1.00 81.50 270 TYR A O 1
ATOM 2209 N N . ASN A 1 271 ? -0.669 0.337 -11.943 1.00 85.25 271 ASN A N 1
ATOM 2210 C CA . ASN A 1 271 ? -0.928 1.738 -11.615 1.00 85.25 271 ASN A CA 1
ATOM 2211 C C . ASN A 1 271 ? -1.623 1.864 -10.260 1.00 85.25 271 ASN A C 1
ATOM 2213 O O . ASN A 1 271 ? -1.212 2.687 -9.447 1.00 85.25 271 ASN A O 1
ATOM 2217 N N . LYS A 1 272 ? -2.601 0.993 -9.994 1.00 87.50 272 LYS A N 1
ATOM 2218 C CA . LYS A 1 272 ? -3.291 0.919 -8.708 1.00 87.50 272 LYS A CA 1
ATOM 2219 C C . LYS A 1 272 ? -2.329 0.581 -7.569 1.00 87.50 272 LYS A C 1
ATOM 2221 O O . LYS A 1 272 ? -2.324 1.279 -6.568 1.00 87.50 272 LYS A O 1
ATOM 2226 N N . LEU A 1 273 ? -1.449 -0.408 -7.744 1.00 87.81 273 LEU A N 1
ATOM 2227 C CA . LEU A 1 273 ? -0.417 -0.744 -6.755 1.00 87.81 273 LEU A CA 1
ATOM 2228 C C . LEU A 1 273 ? 0.512 0.439 -6.473 1.00 87.81 273 LEU A C 1
ATOM 2230 O O . LEU A 1 273 ? 0.881 0.683 -5.328 1.00 87.81 273 LEU A O 1
ATOM 2234 N N . LYS A 1 274 ? 0.904 1.176 -7.516 1.00 87.50 274 LYS A N 1
ATOM 2235 C CA . LYS A 1 274 ? 1.779 2.342 -7.387 1.00 87.50 274 LYS A CA 1
ATOM 2236 C C . LYS A 1 274 ? 1.085 3.499 -6.666 1.00 87.50 274 LYS A C 1
ATOM 2238 O O . LYS A 1 274 ? 1.717 4.166 -5.848 1.00 87.50 274 LYS A O 1
ATOM 2243 N N . GLU A 1 275 ? -0.193 3.721 -6.953 1.00 92.19 275 GLU A N 1
ATOM 2244 C CA . GLU A 1 275 ? -1.032 4.709 -6.275 1.00 92.19 275 GLU A CA 1
ATOM 2245 C C . GLU A 1 275 ? -1.258 4.332 -4.805 1.00 92.19 275 GLU A C 1
ATOM 2247 O O . GLU A 1 275 ? -1.020 5.151 -3.917 1.00 92.19 275 GLU A O 1
ATOM 2252 N N . ASP A 1 276 ? -1.600 3.072 -4.530 1.00 91.31 276 ASP A N 1
ATOM 2253 C CA . ASP A 1 276 ? -1.768 2.547 -3.175 1.00 91.31 276 ASP A CA 1
ATOM 2254 C C . ASP A 1 276 ? -0.460 2.654 -2.370 1.00 91.31 276 ASP A C 1
ATOM 2256 O O . ASP A 1 276 ? -0.476 3.028 -1.196 1.00 91.31 276 ASP A O 1
ATOM 2260 N N . LEU A 1 277 ? 0.691 2.403 -3.006 1.00 92.31 277 LEU A N 1
ATOM 2261 C CA . LEU A 1 277 ? 2.014 2.572 -2.401 1.00 92.31 277 LEU A CA 1
ATOM 2262 C C . LEU A 1 277 ? 2.287 4.048 -2.081 1.00 92.31 277 LEU A C 1
ATOM 2264 O O . LEU A 1 277 ? 2.732 4.360 -0.974 1.00 92.31 277 LEU A O 1
ATOM 2268 N N . ALA A 1 278 ? 2.008 4.961 -3.015 1.00 92.12 278 ALA A N 1
ATOM 2269 C CA . ALA A 1 278 ? 2.168 6.398 -2.796 1.00 92.12 278 ALA A CA 1
ATOM 2270 C C . ALA A 1 278 ? 1.297 6.881 -1.626 1.00 92.12 278 ALA A C 1
ATOM 2272 O O . ALA A 1 278 ? 1.803 7.529 -0.709 1.00 92.12 278 ALA A O 1
ATOM 2273 N N . LYS A 1 279 ? 0.030 6.460 -1.593 1.00 93.56 279 LYS A N 1
ATOM 2274 C CA . LYS A 1 279 ? -0.919 6.770 -0.520 1.00 93.56 279 LYS A CA 1
ATOM 2275 C C . LYS A 1 279 ? -0.489 6.194 0.831 1.00 93.56 279 LYS A C 1
ATOM 2277 O O . LYS A 1 279 ? -0.613 6.863 1.860 1.00 93.56 279 LYS A O 1
ATOM 2282 N N . ALA A 1 280 ? 0.039 4.969 0.854 1.00 91.56 280 ALA A N 1
ATOM 2283 C CA . ALA A 1 280 ? 0.558 4.345 2.070 1.00 91.56 280 ALA A CA 1
ATOM 2284 C C . ALA A 1 280 ? 1.800 5.080 2.602 1.00 91.56 280 ALA A C 1
ATOM 2286 O O . ALA A 1 280 ? 1.887 5.339 3.803 1.00 91.56 280 ALA A O 1
ATOM 2287 N N . LYS A 1 281 ? 2.724 5.479 1.718 1.00 91.94 281 LYS A N 1
ATOM 2288 C CA . LYS A 1 281 ? 3.897 6.293 2.079 1.00 91.94 281 LYS A CA 1
ATOM 2289 C C . LYS A 1 281 ? 3.513 7.672 2.596 1.00 91.94 281 LYS A C 1
ATOM 2291 O O . LYS A 1 281 ? 4.092 8.128 3.578 1.00 91.94 281 LYS A O 1
ATOM 2296 N N . GLU A 1 282 ? 2.539 8.323 1.970 1.00 93.06 282 GLU A N 1
ATOM 2297 C CA . GLU A 1 282 ? 2.029 9.614 2.426 1.00 93.06 282 GLU A CA 1
ATOM 2298 C C . GLU A 1 282 ? 1.403 9.488 3.819 1.00 93.06 282 GLU A C 1
ATOM 2300 O O . GLU A 1 282 ? 1.771 10.231 4.729 1.00 93.06 282 GLU A O 1
ATOM 2305 N N . SER A 1 283 ? 0.560 8.471 4.024 1.00 90.62 283 SER A N 1
ATOM 2306 C CA . SER A 1 283 ? -0.044 8.172 5.328 1.00 90.62 283 SER A CA 1
ATOM 2307 C C . SER A 1 283 ? 1.015 7.909 6.403 1.00 90.62 283 SER A C 1
ATOM 2309 O O . SER A 1 283 ? 0.898 8.403 7.522 1.00 90.62 283 SER A O 1
ATOM 2311 N N . LEU A 1 284 ? 2.076 7.166 6.068 1.00 91.56 284 LEU A N 1
ATOM 2312 C CA . LEU A 1 284 ? 3.204 6.934 6.969 1.00 91.56 284 LEU A CA 1
ATOM 2313 C C . LEU A 1 284 ? 3.964 8.230 7.267 1.00 91.56 284 LEU A C 1
ATOM 2315 O O . LEU A 1 284 ? 4.297 8.483 8.419 1.00 91.56 284 LEU A O 1
ATOM 2319 N N . SER A 1 285 ? 4.185 9.084 6.265 1.00 88.94 285 SER A N 1
ATOM 2320 C CA . SER A 1 285 ? 4.832 10.385 6.466 1.00 88.94 285 SER A CA 1
ATOM 2321 C C . SER A 1 285 ? 4.016 11.292 7.390 1.00 88.94 285 SER A C 1
ATOM 2323 O O . SER A 1 285 ? 4.588 11.999 8.214 1.00 88.94 285 SER A O 1
ATOM 2325 N N . GLN A 1 286 ? 2.685 11.230 7.308 1.00 89.12 286 GLN A N 1
ATOM 2326 C CA . GLN A 1 286 ? 1.788 11.983 8.176 1.00 89.12 286 GLN A CA 1
ATOM 2327 C C . GLN A 1 286 ? 1.841 11.469 9.618 1.00 89.12 286 GLN A C 1
ATOM 2329 O O . GLN A 1 286 ? 2.005 12.273 10.532 1.00 89.12 286 GLN A O 1
ATOM 2334 N N . VAL A 1 287 ? 1.756 10.147 9.821 1.00 87.06 287 VAL A N 1
ATOM 2335 C CA . VAL A 1 287 ? 1.886 9.524 11.154 1.00 87.06 287 VAL A CA 1
ATOM 2336 C C . VAL A 1 287 ? 3.247 9.851 11.766 1.00 87.06 287 VAL A C 1
ATOM 2338 O O . VAL A 1 287 ? 3.334 10.229 12.933 1.00 87.06 287 VAL A O 1
ATOM 2341 N N . ARG A 1 288 ? 4.303 9.792 10.951 1.00 85.56 288 ARG A N 1
ATOM 2342 C CA . ARG A 1 288 ? 5.656 10.159 11.347 1.00 85.56 288 ARG A CA 1
ATOM 2343 C C . ARG A 1 288 ? 5.742 11.621 11.781 1.00 85.56 288 ARG A C 1
ATOM 2345 O O . ARG A 1 288 ? 6.236 11.900 12.864 1.00 85.56 288 ARG A O 1
ATOM 2352 N N . ARG A 1 289 ? 5.208 12.555 10.989 1.00 83.94 289 ARG A N 1
ATOM 2353 C CA . ARG A 1 289 ? 5.162 13.972 11.382 1.00 83.94 289 ARG A CA 1
ATOM 2354 C C . ARG A 1 289 ? 4.429 14.162 12.708 1.00 83.94 289 ARG A C 1
ATOM 2356 O O . ARG A 1 289 ? 4.948 14.870 13.552 1.00 83.94 289 ARG A O 1
ATOM 2363 N N . SER A 1 290 ? 3.282 13.514 12.926 1.00 81.44 290 SER A N 1
ATOM 2364 C CA . SER A 1 290 ? 2.558 13.636 14.202 1.00 81.44 290 SER A CA 1
ATOM 2365 C C . SER A 1 290 ? 3.294 13.045 15.409 1.00 81.44 290 SER A C 1
ATOM 2367 O O . SER A 1 290 ? 3.036 13.491 16.519 1.00 81.44 290 SER A O 1
ATOM 2369 N N . LEU A 1 291 ? 4.186 12.072 15.198 1.00 75.19 291 LEU A N 1
ATOM 2370 C CA . LEU A 1 291 ? 5.026 11.475 16.243 1.00 75.19 291 LEU A CA 1
ATOM 2371 C C . LEU A 1 291 ? 6.224 12.363 16.608 1.00 75.19 291 LEU A C 1
ATOM 2373 O O . LEU A 1 291 ? 6.552 12.493 17.778 1.00 75.19 291 LEU A O 1
ATOM 2377 N N . TYR A 1 292 ? 6.872 12.977 15.613 1.00 69.62 292 TYR A N 1
ATOM 2378 C CA . TYR A 1 292 ? 8.086 13.778 15.823 1.00 69.62 292 TYR A CA 1
ATOM 2379 C C . TYR A 1 292 ? 7.814 15.263 16.128 1.00 69.62 292 TYR A C 1
ATOM 2381 O O . TYR A 1 292 ? 8.700 15.940 16.635 1.00 69.62 292 TYR A O 1
ATOM 2389 N N . LEU A 1 293 ? 6.615 15.790 15.839 1.00 63.66 293 LEU A N 1
ATOM 2390 C CA . LEU A 1 293 ? 6.276 17.194 16.123 1.00 63.66 293 LEU A CA 1
ATOM 2391 C C . LEU A 1 293 ? 6.192 17.524 17.631 1.00 63.66 293 LEU A C 1
ATOM 2393 O O . LEU A 1 293 ? 6.664 18.595 17.995 1.00 63.66 293 LEU A O 1
ATOM 2397 N N . PRO A 1 294 ? 5.639 16.661 18.511 1.00 56.38 294 PRO A N 1
ATOM 2398 C CA . PRO A 1 294 ? 5.642 16.903 19.956 1.00 56.38 294 PRO A CA 1
ATOM 2399 C C . PRO A 1 294 ? 7.052 16.873 20.563 1.00 56.38 294 PRO A C 1
ATOM 2401 O O . PRO A 1 294 ? 7.398 17.774 21.317 1.00 56.38 294 PRO A O 1
ATOM 2404 N N . ALA A 1 295 ? 7.889 15.909 20.157 1.00 53.59 295 ALA A N 1
ATOM 2405 C CA . ALA A 1 295 ? 9.254 15.757 20.674 1.00 53.59 295 ALA A CA 1
ATOM 2406 C C . ALA A 1 295 ? 10.150 16.977 20.380 1.00 53.59 295 ALA A C 1
ATOM 2408 O O . ALA A 1 295 ? 10.999 17.337 21.183 1.00 53.59 295 ALA A O 1
ATOM 2409 N N . HIS A 1 296 ? 9.930 17.653 19.248 1.00 44.38 296 HIS A N 1
ATOM 2410 C CA . HIS A 1 296 ? 10.740 18.804 18.838 1.00 44.38 296 HIS A CA 1
ATOM 2411 C C . HIS A 1 296 ? 10.327 20.126 19.516 1.00 44.38 296 HIS A C 1
ATOM 2413 O O . HIS A 1 296 ? 11.081 21.096 19.458 1.00 44.38 296 HIS A O 1
ATOM 2419 N N . ILE A 1 297 ? 9.128 20.192 20.110 1.00 53.44 297 ILE A N 1
ATOM 2420 C CA . ILE A 1 297 ? 8.663 21.370 20.861 1.00 53.44 297 ILE A CA 1
ATOM 2421 C C . ILE A 1 297 ? 9.176 21.313 22.306 1.00 53.44 297 ILE A C 1
ATOM 2423 O O . ILE A 1 297 ? 9.559 22.352 22.825 1.00 53.44 297 ILE A O 1
ATOM 2427 N N . GLU A 1 298 ? 9.255 20.126 22.920 1.00 50.22 298 GLU A N 1
ATOM 2428 C CA . GLU A 1 298 ? 9.853 19.966 24.258 1.00 50.22 298 GLU A CA 1
ATOM 2429 C C . GLU A 1 298 ? 11.364 20.263 24.262 1.00 50.22 298 GLU A C 1
ATOM 2431 O O . GLU A 1 298 ? 11.837 20.948 25.161 1.00 50.22 298 GLU A O 1
ATOM 2436 N N . GLU A 1 299 ? 12.119 19.862 23.229 1.00 48.72 299 GLU A N 1
ATOM 2437 C CA . GLU A 1 299 ? 13.564 20.162 23.155 1.00 48.72 299 GLU A CA 1
ATOM 2438 C C . GLU A 1 299 ? 13.878 21.661 22.968 1.00 48.72 299 GLU A C 1
ATOM 2440 O O . GLU A 1 299 ? 14.922 22.128 23.413 1.00 48.72 299 GLU A O 1
ATOM 2445 N N . LEU A 1 300 ? 12.986 22.437 22.341 1.00 51.12 300 LEU A N 1
ATOM 2446 C CA . LEU A 1 300 ? 13.184 23.882 22.140 1.00 51.12 300 LEU A CA 1
ATOM 2447 C C . LEU A 1 300 ? 12.771 24.731 23.355 1.00 51.12 300 LEU A C 1
ATOM 2449 O O . LEU A 1 300 ? 13.171 25.893 23.433 1.00 51.12 300 LEU A O 1
ATOM 2453 N N . ASP A 1 301 ? 11.982 24.174 24.277 1.00 48.72 301 ASP A N 1
ATOM 2454 C CA . ASP A 1 301 ? 11.560 24.845 25.516 1.00 48.72 301 ASP A CA 1
ATOM 2455 C C . ASP A 1 301 ? 12.536 24.568 26.680 1.00 48.72 301 ASP A C 1
ATOM 2457 O O . ASP A 1 301 ? 12.560 25.325 27.644 1.00 48.72 301 ASP A O 1
ATOM 2461 N N . GLU A 1 302 ? 13.386 23.533 26.583 1.00 51.31 302 GLU A N 1
ATOM 2462 C CA . GLU A 1 302 ? 14.481 23.279 27.541 1.00 51.31 302 GLU A CA 1
ATOM 2463 C C . GLU A 1 302 ? 15.788 24.042 27.222 1.00 51.31 302 GLU A C 1
ATOM 2465 O O . GLU A 1 302 ? 16.684 24.097 28.067 1.00 51.31 302 GLU A O 1
ATOM 2470 N N . GLU A 1 303 ? 15.917 24.651 26.034 1.00 47.91 303 GLU A N 1
ATOM 2471 C CA . GLU A 1 303 ? 17.110 25.420 25.618 1.00 47.91 303 GLU A CA 1
ATOM 2472 C C . GLU A 1 303 ? 16.974 26.954 25.808 1.00 47.91 303 GLU A C 1
ATOM 2474 O O . GLU A 1 303 ? 17.887 27.699 25.446 1.00 47.91 303 GLU A O 1
ATOM 2479 N N . ASN A 1 304 ? 15.873 27.446 26.398 1.00 38.19 304 ASN A N 1
ATOM 2480 C CA . ASN A 1 304 ? 15.646 28.863 26.760 1.00 38.19 304 ASN A CA 1
ATOM 2481 C C . ASN A 1 304 ? 15.467 29.061 28.271 1.00 38.19 304 ASN A C 1
ATOM 2483 O O . ASN A 1 304 ? 15.778 30.182 28.743 1.00 38.19 304 ASN A O 1
#

Mean predicted aligned error: 16.31 Å

Sequence (304 aa):
QVFCVKLCGNLKYCQSHLYSTVVPPDEITISYRHGLPLITLTLPSRKERCQFVVKPMSSTVGSFLQDLQNEDKGVKTAAIFTADGSEIAGSTLMEILLMNDFKVVINKVTYDVRCPKKEKLNSEHTTEMENMKSLVHRLFTALHLEEFQKKREHQLLEKIDHLKGQLQPLEEMKARIEARSEAQTNGLLWAGLALLSIQGGALAWFTWWVYSWDIMEPVTYFITFANSMVFFAYFIVTRQDYTYSAIKTRQFLHYFHKKSKQQHFDVVQYNKLKEDLAKAKESLSQVRRSLYLPAHIEELDEEN